Protein AF-M7RXP3-F1 (afdb_monomer)

Organism: NCBI:txid992058

Secondary structure (DSSP, 8-state):
--HHHHHHHHHHHHHHHHHHHHHHHHTT-TT-HHHHHHHHHHHHHHHHHHHHHHHHHHH-TT--GGGGGG--HHHHHHHHHH-S-TTS----GGGSHHHHHHHTTT-TTHHHHHHHHHHHHHHHTHHHH-EE-TTS-EE-S---SGGG-S-HHHHHHHHHHHHHHHHT--THHHHHHHHTT----SHHHHHHHHHHHHTTSS---SSTTPPPHHHHHHHHHHH--S--SS------TTEEEEE--TT-SEEEEETTEEEEE--HHHHHHHHHHHHHT--BTTTEEEEEHHHHHHTTT---GGGTS----------HHHHHHHHHHHHHHHHHHHHHHHHHHHHHHHHHHH----

Sequence (354 aa):
MPNNALLQIKQDTLSLIDDLKVTCTSFGLGNDGNEYKIITQCFLYKFLCDKFEFFFETRFPNKTIRDYKDFNEEEKEDFFLTLSDKKLPKLAYDELLSYLFEKHFNDNDLHLKLDAIFNRISSNNAELFNTKSTDKTTIALFESVSQYINEESKRANFTRALLDKLKNFNFKQAFLNLQNQQGYDFFAPIFEYLLKDYNNAGGGKYAEYYTPLSIASIISKLLVIKPTQSVKIYDPSKEVILIDASKLGEEYTENKNKKTHLRASDMDLILETFQNKAPKSDFCALVSFDEITEKNYSLNPGQYFTIEDTSETISQAEFENLMQQYSSELASLFDESQNLQQEILETLKGVRFE

Nearest PDB structures (foldseek):
  3lkd-assembly2_B  TM=5.187E-01  e=1.719E-03  Streptococcus thermophilus LMG 18311
  3lkd-assembly1_A  TM=4.839E-01  e=3.159E-03  Streptococcus thermophilus LMG 18311

Radius of gyration: 29.01 Å; Cα contacts (8 Å, |Δi|>4): 276; chains: 1; bounding box: 84×51×69 Å

Structure (mmCIF, N/CA/C/O backbone):
data_AF-M7RXP3-F1
#
_entry.id   AF-M7RXP3-F1
#
loop_
_atom_site.group_PDB
_atom_site.id
_atom_site.type_symbol
_atom_site.label_atom_id
_atom_site.label_alt_id
_atom_site.label_comp_id
_atom_site.label_asym_id
_atom_site.label_entity_id
_atom_site.label_seq_id
_atom_site.pdbx_PDB_ins_code
_atom_site.Cartn_x
_atom_site.Cartn_y
_atom_site.Cartn_z
_atom_site.occupancy
_atom_site.B_iso_or_equiv
_atom_site.auth_seq_id
_atom_site.auth_comp_id
_atom_site.auth_asym_id
_atom_site.auth_atom_id
_atom_site.pdbx_PDB_model_num
ATOM 1 N N . MET A 1 1 ? -22.202 17.378 -11.788 1.00 41.50 1 MET A N 1
ATOM 2 C CA . MET A 1 1 ? -21.224 17.774 -10.749 1.00 41.50 1 MET A CA 1
ATOM 3 C C . MET A 1 1 ? -20.597 16.632 -9.903 1.00 41.50 1 MET A C 1
ATOM 5 O O . MET A 1 1 ? -19.966 16.971 -8.914 1.00 41.50 1 MET A O 1
ATOM 9 N N . PRO A 1 2 ? -20.619 15.330 -10.278 1.00 48.62 2 PRO A N 1
ATOM 10 C CA . PRO A 1 2 ? -19.783 14.306 -9.609 1.00 48.62 2 PRO A CA 1
ATOM 11 C C . PRO A 1 2 ? -18.287 14.288 -9.998 1.00 48.62 2 PRO A C 1
ATOM 13 O O . PRO A 1 2 ? -17.449 13.888 -9.199 1.00 48.62 2 PRO A O 1
ATOM 16 N N . ASN A 1 3 ? -17.925 14.756 -11.201 1.00 55.44 3 ASN A N 1
ATOM 17 C CA . ASN A 1 3 ? -16.568 14.583 -11.753 1.00 55.44 3 ASN A CA 1
ATOM 18 C C . ASN A 1 3 ? -15.447 15.365 -11.041 1.00 55.44 3 ASN A C 1
ATOM 20 O O . ASN A 1 3 ? -14.285 15.004 -11.197 1.00 55.44 3 ASN A O 1
ATOM 24 N N . ASN A 1 4 ? -15.753 16.423 -10.280 1.00 68.62 4 ASN A N 1
ATOM 25 C CA . ASN A 1 4 ? -14.708 17.289 -9.716 1.00 68.62 4 ASN A CA 1
ATOM 26 C C . ASN A 1 4 ? -14.059 16.685 -8.459 1.00 68.62 4 ASN A C 1
ATOM 28 O O . ASN A 1 4 ? -12.843 16.701 -8.325 1.00 68.62 4 ASN A O 1
ATOM 32 N N . ALA A 1 5 ? -14.850 16.066 -7.574 1.00 70.06 5 ALA A N 1
ATOM 33 C CA . ALA A 1 5 ? -14.325 15.435 -6.360 1.00 70.06 5 ALA A CA 1
ATOM 34 C C . ALA A 1 5 ? -13.429 14.226 -6.675 1.00 70.06 5 ALA A C 1
ATOM 36 O O . ALA A 1 5 ? -12.412 14.017 -6.021 1.00 70.06 5 ALA A O 1
ATOM 37 N N . LEU A 1 6 ? -13.789 13.455 -7.705 1.00 70.81 6 LEU A N 1
ATOM 38 C CA . LEU A 1 6 ? -13.015 12.308 -8.173 1.00 70.81 6 LEU A CA 1
ATOM 39 C C . LEU A 1 6 ? -11.697 12.723 -8.843 1.00 70.81 6 LEU A C 1
ATOM 41 O O . LEU A 1 6 ? -10.663 12.086 -8.647 1.00 70.81 6 LEU A O 1
ATOM 45 N N . LEU A 1 7 ? -11.731 13.806 -9.623 1.00 75.38 7 LEU A N 1
ATOM 46 C CA . LEU A 1 7 ? -10.529 14.383 -10.210 1.00 75.38 7 LEU A CA 1
ATOM 47 C C . LEU A 1 7 ? -9.602 14.944 -9.125 1.00 75.38 7 LEU A C 1
ATOM 49 O O . LEU A 1 7 ? -8.399 14.708 -9.191 1.00 75.38 7 LEU A O 1
ATOM 53 N N . GLN A 1 8 ? -10.167 15.611 -8.116 1.00 82.94 8 GLN A N 1
ATOM 54 C CA . GLN A 1 8 ? -9.408 16.163 -6.998 1.00 82.94 8 GLN A CA 1
ATOM 55 C C . GLN A 1 8 ? -8.723 15.061 -6.189 1.00 82.94 8 GLN A C 1
ATOM 57 O O . GLN A 1 8 ? -7.508 15.084 -6.064 1.00 82.94 8 GLN A O 1
ATOM 62 N N . ILE A 1 9 ? -9.453 14.032 -5.735 1.00 83.06 9 ILE A N 1
ATOM 63 C CA . ILE A 1 9 ? -8.836 12.944 -4.958 1.00 83.06 9 ILE A CA 1
ATOM 64 C C . ILE A 1 9 ? -7.770 12.199 -5.768 1.00 83.06 9 ILE A C 1
ATOM 66 O O . ILE A 1 9 ? -6.759 11.778 -5.211 1.00 83.06 9 ILE A O 1
ATOM 70 N N . LYS A 1 10 ? -7.947 12.072 -7.091 1.00 81.81 10 LYS A N 1
ATOM 71 C CA . LYS A 1 10 ? -6.900 11.552 -7.977 1.00 81.81 10 LYS A CA 1
ATOM 72 C C . LYS A 1 10 ? -5.660 12.445 -7.929 1.00 81.81 10 LYS A C 1
ATOM 74 O O . LYS A 1 10 ? -4.578 11.928 -7.689 1.00 81.81 10 LYS A O 1
ATOM 79 N N . GLN A 1 11 ? -5.804 13.752 -8.143 1.00 86.19 11 GLN A N 1
ATOM 80 C CA . GLN A 1 11 ? -4.690 14.706 -8.108 1.00 86.19 11 GLN A CA 1
ATOM 81 C C . GLN A 1 11 ? -3.984 14.718 -6.749 1.00 86.19 11 GLN A C 1
ATOM 83 O O . GLN A 1 11 ? -2.762 14.624 -6.709 1.00 86.19 11 GLN A O 1
ATOM 88 N N . ASP A 1 12 ? -4.745 14.738 -5.657 1.00 88.69 12 ASP A N 1
ATOM 89 C CA . ASP A 1 12 ? -4.215 14.687 -4.294 1.00 88.69 12 ASP A CA 1
ATOM 90 C C . ASP A 1 12 ? -3.413 13.399 -4.070 1.00 88.69 12 ASP A C 1
ATOM 92 O O . ASP A 1 12 ? -2.361 13.409 -3.437 1.00 88.69 12 ASP A O 1
ATOM 96 N N . THR A 1 13 ? -3.879 12.283 -4.637 1.00 87.44 13 THR A N 1
ATOM 97 C CA . THR A 1 13 ? -3.182 10.998 -4.538 1.00 87.44 13 THR A CA 1
ATOM 98 C C . THR A 1 13 ? -1.876 10.982 -5.328 1.00 87.44 13 THR A C 1
ATOM 100 O O . THR A 1 13 ? -0.871 10.469 -4.839 1.00 87.44 13 THR A O 1
ATOM 103 N N . LEU A 1 14 ? -1.867 11.553 -6.536 1.00 88.19 14 LEU A N 1
ATOM 104 C CA . LEU A 1 14 ? -0.639 11.697 -7.323 1.00 88.19 14 LEU A CA 1
ATOM 105 C C . LEU A 1 14 ? 0.367 12.600 -6.597 1.00 88.19 14 LEU A C 1
ATOM 107 O O . LEU A 1 14 ? 1.534 12.241 -6.483 1.00 88.19 14 LEU A O 1
ATOM 111 N N . SER A 1 15 ? -0.110 13.706 -6.017 1.00 91.50 15 SER A N 1
ATOM 112 C CA . SER A 1 15 ? 0.713 14.608 -5.208 1.00 91.50 15 SER A CA 1
ATOM 113 C C . SER A 1 15 ? 1.304 13.905 -3.986 1.00 91.50 15 SER A C 1
ATOM 115 O O . SER A 1 15 ? 2.476 14.108 -3.686 1.00 91.50 15 SER A O 1
ATOM 117 N N . LEU A 1 16 ? 0.532 13.050 -3.302 1.00 91.50 16 LEU A N 1
ATOM 118 C CA . LEU A 1 16 ? 1.040 12.247 -2.189 1.00 91.50 16 LEU A CA 1
ATOM 119 C C . LEU A 1 16 ? 2.184 11.329 -2.640 1.00 91.50 16 LEU A C 1
ATOM 121 O O . LEU A 1 16 ? 3.195 11.219 -1.951 1.00 91.50 16 LEU A O 1
ATOM 125 N N . ILE A 1 17 ? 2.033 10.666 -3.788 1.00 88.88 17 ILE A N 1
ATOM 126 C CA . ILE A 1 17 ? 3.072 9.788 -4.336 1.00 88.88 17 ILE A CA 1
ATOM 127 C C . ILE A 1 17 ? 4.339 10.584 -4.652 1.00 88.88 17 ILE A C 1
ATOM 129 O O . ILE A 1 17 ? 5.429 10.152 -4.284 1.00 88.88 17 ILE A O 1
ATOM 133 N N . ASP A 1 18 ? 4.209 11.752 -5.277 1.00 91.06 18 ASP A N 1
ATOM 134 C CA . ASP A 1 18 ? 5.351 12.616 -5.586 1.00 91.06 18 ASP A CA 1
ATOM 135 C C . ASP A 1 18 ? 6.051 13.112 -4.317 1.00 91.06 18 ASP A C 1
ATOM 137 O O . ASP A 1 18 ? 7.277 13.086 -4.229 1.00 91.06 18 ASP A O 1
ATOM 141 N N . ASP A 1 19 ? 5.287 13.484 -3.292 1.00 93.56 19 ASP A N 1
ATOM 142 C CA . ASP A 1 19 ? 5.809 13.856 -1.977 1.00 93.56 19 ASP A CA 1
ATOM 143 C C . ASP A 1 19 ? 6.608 12.716 -1.316 1.00 93.56 19 ASP A C 1
ATOM 145 O O . ASP A 1 19 ? 7.648 12.956 -0.686 1.00 93.56 19 ASP A O 1
ATOM 149 N N . LEU A 1 20 ? 6.150 11.468 -1.462 1.00 92.06 20 LEU A N 1
ATOM 150 C CA . LEU A 1 20 ? 6.869 10.284 -0.985 1.00 92.06 20 LEU A CA 1
ATOM 151 C C . LEU A 1 20 ? 8.148 10.028 -1.802 1.00 92.06 20 LEU A C 1
ATOM 153 O O . LEU A 1 20 ? 9.184 9.739 -1.199 1.00 92.06 20 LEU A O 1
ATOM 157 N N . LYS A 1 21 ? 8.122 10.206 -3.132 1.00 90.00 21 LYS A N 1
ATOM 158 C CA . LYS A 1 21 ? 9.315 10.122 -4.005 1.00 90.00 21 LYS A CA 1
ATOM 159 C C . LYS A 1 21 ? 10.363 11.168 -3.638 1.00 90.00 21 LYS A C 1
ATOM 161 O O . LYS A 1 21 ? 11.539 10.854 -3.457 1.00 90.00 21 LYS A O 1
ATOM 166 N N . VAL A 1 22 ? 9.938 12.419 -3.450 1.00 93.06 22 VAL A N 1
ATOM 167 C CA . VAL A 1 22 ? 10.816 13.515 -3.008 1.00 93.06 22 VAL A CA 1
ATOM 168 C C . VAL A 1 22 ? 11.452 13.176 -1.660 1.00 93.06 22 VAL A C 1
ATOM 170 O O . VAL A 1 22 ? 12.658 13.361 -1.479 1.00 93.06 22 VAL A O 1
ATOM 173 N N . THR A 1 23 ? 10.665 12.622 -0.734 1.00 94.12 23 THR A N 1
ATOM 174 C CA . THR A 1 23 ? 11.170 12.163 0.564 1.00 94.12 23 THR A CA 1
ATOM 175 C C . THR A 1 23 ? 12.226 11.070 0.385 1.00 94.12 23 THR A C 1
ATOM 177 O O . THR A 1 23 ? 13.340 11.228 0.877 1.00 94.12 23 THR A O 1
ATOM 180 N N . CYS A 1 24 ? 11.949 10.010 -0.375 1.00 91.38 24 CYS A N 1
ATOM 181 C CA . CYS A 1 24 ? 12.920 8.944 -0.647 1.00 91.38 24 CYS A CA 1
ATOM 182 C C . CYS A 1 24 ? 14.210 9.475 -1.292 1.00 91.38 24 CYS A C 1
ATOM 184 O O . CYS A 1 24 ? 15.310 9.183 -0.818 1.00 91.38 24 CYS A O 1
ATOM 186 N N . THR A 1 25 ? 14.085 10.342 -2.297 1.00 90.75 25 THR A N 1
ATOM 187 C CA . THR A 1 25 ? 15.221 10.988 -2.968 1.00 90.75 25 THR A CA 1
ATOM 188 C C . THR A 1 25 ? 16.096 11.768 -1.983 1.00 90.75 25 THR A C 1
ATOM 190 O O . THR A 1 25 ? 17.316 11.605 -1.983 1.00 90.75 25 THR A O 1
ATOM 193 N N . SER A 1 26 ? 15.496 12.554 -1.081 1.00 92.81 26 SER A N 1
ATOM 194 C CA . SER A 1 26 ? 16.236 13.327 -0.066 1.00 92.81 26 SER A CA 1
ATOM 195 C C . SER A 1 26 ? 17.016 12.474 0.946 1.00 92.81 26 SER A C 1
ATOM 197 O O . SER A 1 26 ? 17.945 12.973 1.580 1.00 92.81 26 SER A O 1
ATOM 199 N N . PHE A 1 27 ? 16.675 11.189 1.070 1.00 91.25 27 PHE A N 1
ATOM 200 C CA . PHE A 1 27 ? 17.364 10.222 1.926 1.00 91.25 27 PHE A CA 1
ATOM 201 C C . PHE A 1 27 ? 18.242 9.239 1.134 1.00 91.25 27 PHE A C 1
ATOM 203 O O . PHE A 1 27 ? 18.712 8.252 1.693 1.00 91.25 27 PHE A O 1
ATOM 210 N N . GLY A 1 28 ? 18.520 9.536 -0.141 1.00 85.44 28 GLY A N 1
ATOM 211 C CA . GLY A 1 28 ? 19.468 8.784 -0.967 1.00 85.44 28 GLY A CA 1
ATOM 212 C C . GLY A 1 28 ? 18.881 7.566 -1.680 1.00 85.44 28 GLY A C 1
ATOM 213 O O . GLY A 1 28 ? 19.646 6.746 -2.172 1.00 85.44 28 GLY A O 1
ATOM 214 N N . LEU A 1 29 ? 17.552 7.452 -1.752 1.00 82.88 29 LEU A N 1
ATOM 215 C CA . LEU A 1 29 ? 16.847 6.353 -2.423 1.00 82.88 29 LEU A CA 1
ATOM 216 C C . LEU A 1 29 ? 16.264 6.744 -3.790 1.00 82.88 29 LEU A C 1
ATOM 218 O O . LEU A 1 29 ? 15.438 6.020 -4.329 1.00 82.88 29 LEU A O 1
ATOM 222 N N . GLY A 1 30 ? 16.630 7.897 -4.351 1.00 75.94 30 GLY A N 1
ATOM 223 C CA . GLY A 1 30 ? 16.038 8.353 -5.612 1.00 75.94 30 GLY A CA 1
ATOM 224 C C . GLY A 1 30 ? 16.355 7.397 -6.764 1.00 75.94 30 GLY A C 1
ATOM 225 O O . GLY A 1 30 ? 17.530 7.156 -7.041 1.00 75.94 30 GLY A O 1
ATOM 226 N N . ASN A 1 31 ? 15.320 6.898 -7.445 1.00 64.69 31 ASN A N 1
ATOM 227 C CA . ASN A 1 31 ? 15.416 5.914 -8.530 1.00 64.69 31 ASN A CA 1
ATOM 228 C C . ASN A 1 31 ? 15.995 4.544 -8.113 1.00 64.69 31 ASN A C 1
ATOM 230 O O . ASN A 1 31 ? 16.415 3.767 -8.972 1.00 64.69 31 ASN A O 1
ATOM 234 N N . ASP A 1 32 ? 16.021 4.233 -6.815 1.00 71.38 32 ASP A N 1
ATOM 235 C CA . ASP A 1 32 ? 16.424 2.921 -6.305 1.00 71.38 32 ASP A CA 1
ATOM 236 C C . ASP A 1 32 ? 15.238 1.940 -6.318 1.00 71.38 32 ASP A C 1
ATOM 238 O O . ASP A 1 32 ? 14.095 2.316 -6.060 1.00 71.38 32 ASP A O 1
ATOM 242 N N . GLY A 1 33 ? 15.486 0.651 -6.570 1.00 67.81 33 GLY A N 1
ATOM 243 C CA . GLY A 1 33 ? 14.421 -0.362 -6.566 1.00 67.81 33 GLY A CA 1
ATOM 244 C C . GLY A 1 33 ? 13.684 -0.479 -5.222 1.00 67.81 33 GLY A C 1
ATOM 245 O O . GLY A 1 33 ? 12.510 -0.856 -5.185 1.00 67.81 33 GLY A O 1
ATOM 246 N N . ASN A 1 34 ? 14.332 -0.117 -4.111 1.00 80.06 34 ASN A N 1
ATOM 247 C CA . ASN A 1 34 ? 13.709 -0.102 -2.791 1.00 80.06 34 ASN A CA 1
ATOM 248 C C . ASN A 1 34 ? 12.788 1.110 -2.583 1.00 80.06 34 ASN A C 1
A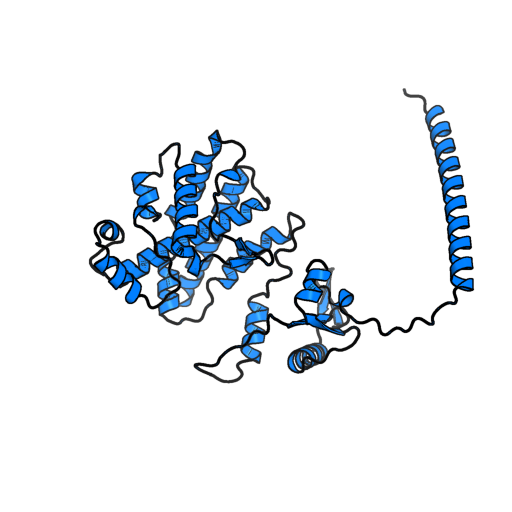TOM 250 O O . ASN A 1 34 ? 11.878 1.030 -1.758 1.00 80.06 34 ASN A O 1
ATOM 254 N N . GLU A 1 35 ? 12.949 2.195 -3.351 1.00 82.69 35 GLU A N 1
ATOM 255 C CA . GLU A 1 35 ? 12.028 3.340 -3.339 1.00 82.69 35 GLU A CA 1
ATOM 256 C C . GLU A 1 35 ? 10.599 2.881 -3.636 1.00 82.69 35 GLU A C 1
ATOM 258 O O . GLU A 1 35 ? 9.676 3.170 -2.874 1.00 82.69 35 GLU A O 1
ATOM 263 N N . TYR A 1 36 ? 10.431 2.082 -4.693 1.00 78.12 36 TYR A N 1
ATOM 264 C CA . TYR A 1 36 ? 9.137 1.518 -5.075 1.00 78.12 36 TYR A CA 1
ATOM 265 C C . TYR A 1 36 ? 8.499 0.728 -3.929 1.00 78.12 36 TYR A C 1
ATOM 267 O O . TYR A 1 36 ? 7.309 0.889 -3.634 1.00 78.12 36 TYR A O 1
ATOM 275 N N . LYS A 1 37 ? 9.296 -0.111 -3.259 1.00 80.69 37 LYS A N 1
ATOM 276 C CA . LYS A 1 37 ? 8.832 -0.934 -2.140 1.00 80.69 37 LYS A CA 1
ATOM 277 C C . LYS A 1 37 ? 8.362 -0.080 -0.971 1.00 80.69 37 LYS A C 1
ATOM 279 O O . LYS A 1 37 ? 7.325 -0.381 -0.387 1.00 80.69 37 LYS A O 1
ATOM 284 N N . ILE A 1 38 ? 9.095 0.981 -0.640 1.00 87.88 38 ILE A N 1
ATOM 285 C CA . ILE A 1 38 ? 8.734 1.895 0.447 1.00 87.88 38 ILE A CA 1
ATOM 286 C C . ILE A 1 38 ? 7.443 2.637 0.113 1.00 87.88 38 ILE A C 1
ATOM 288 O O . ILE A 1 38 ? 6.504 2.623 0.908 1.00 87.88 38 ILE A O 1
ATOM 292 N N . ILE A 1 39 ? 7.370 3.252 -1.069 1.00 86.88 39 ILE A N 1
ATOM 293 C CA . ILE A 1 39 ? 6.217 4.062 -1.474 1.00 86.88 39 ILE A CA 1
ATOM 294 C C . ILE A 1 39 ? 4.954 3.206 -1.527 1.00 86.88 39 ILE A C 1
ATOM 296 O O . ILE A 1 39 ? 3.930 3.598 -0.967 1.00 86.88 39 ILE A O 1
ATOM 300 N N . THR A 1 40 ? 5.033 2.022 -2.137 1.00 83.12 40 THR A N 1
ATOM 301 C CA . THR A 1 40 ? 3.889 1.109 -2.259 1.00 83.12 40 THR A CA 1
ATOM 302 C C . THR A 1 40 ? 3.382 0.666 -0.889 1.00 83.12 40 THR A C 1
ATOM 304 O O . THR A 1 40 ? 2.176 0.701 -0.645 1.00 83.12 40 THR A O 1
ATOM 307 N N . GLN A 1 41 ? 4.279 0.319 0.040 1.00 89.88 41 GLN A N 1
ATOM 308 C CA . GLN A 1 41 ? 3.890 -0.083 1.393 1.00 89.88 41 GLN A CA 1
ATOM 309 C C . GLN A 1 41 ? 3.329 1.087 2.211 1.00 89.88 41 GLN A C 1
ATOM 311 O O . GLN A 1 41 ? 2.286 0.940 2.842 1.00 89.88 41 GLN A O 1
ATOM 316 N N . CYS A 1 42 ? 3.937 2.277 2.170 1.00 91.69 42 CYS A N 1
ATOM 317 C CA . CYS A 1 42 ? 3.405 3.456 2.863 1.00 91.69 42 CYS A CA 1
ATOM 318 C C . CYS A 1 42 ? 2.025 3.868 2.333 1.00 91.69 42 CYS A C 1
ATOM 320 O O . CYS A 1 42 ? 1.116 4.152 3.117 1.00 91.69 42 CYS A O 1
ATOM 322 N N . PHE A 1 43 ? 1.859 3.865 1.010 1.00 88.62 43 PHE A N 1
ATOM 323 C CA . PHE A 1 43 ? 0.584 4.129 0.354 1.00 88.62 43 PHE A CA 1
ATOM 324 C C . PHE A 1 43 ? -0.481 3.118 0.783 1.00 88.62 43 PHE A C 1
ATOM 326 O O . PHE A 1 43 ? -1.580 3.498 1.189 1.00 88.62 43 PHE A O 1
ATOM 333 N N . LEU A 1 44 ? -0.147 1.827 0.729 1.00 86.94 44 LEU A N 1
ATOM 334 C CA . LEU A 1 44 ? -1.071 0.757 1.072 1.00 86.94 44 LEU A CA 1
ATOM 335 C C . LEU A 1 44 ? -1.446 0.785 2.552 1.00 86.94 44 LEU A C 1
ATOM 337 O O . LEU A 1 44 ? -2.618 0.642 2.884 1.00 86.94 44 LEU A O 1
ATOM 341 N N . TYR A 1 45 ? -0.483 1.035 3.436 1.00 93.00 45 TYR A N 1
ATOM 342 C CA . TYR A 1 45 ? -0.742 1.208 4.859 1.00 93.00 45 TYR A CA 1
ATOM 343 C C . TYR A 1 45 ? -1.733 2.350 5.106 1.00 93.00 45 TYR A C 1
ATOM 345 O O . TYR A 1 45 ? -2.750 2.149 5.771 1.00 93.00 45 TYR A O 1
ATOM 353 N N . LYS A 1 46 ? -1.514 3.516 4.478 1.00 93.44 46 LYS A N 1
ATOM 354 C CA . LYS A 1 46 ? -2.449 4.647 4.549 1.00 93.44 46 LYS A CA 1
ATOM 355 C C . LYS A 1 46 ? -3.842 4.273 4.070 1.00 93.44 46 LYS A C 1
ATOM 357 O O . LYS A 1 46 ? -4.833 4.565 4.736 1.00 93.44 46 LYS A O 1
ATOM 362 N N . PHE A 1 47 ? -3.902 3.624 2.916 1.00 89.25 47 PHE A N 1
ATOM 363 C CA . PHE A 1 47 ? -5.141 3.198 2.297 1.00 89.25 47 PHE A CA 1
ATOM 364 C C . PHE A 1 47 ? -5.939 2.246 3.191 1.00 89.25 47 PHE A C 1
ATOM 366 O O . PHE A 1 47 ? -7.138 2.444 3.388 1.00 89.25 47 PHE A O 1
ATOM 373 N N . LEU A 1 48 ? -5.279 1.233 3.755 1.00 90.00 48 LEU A N 1
ATOM 374 C CA . LEU A 1 48 ? -5.911 0.235 4.612 1.00 90.00 48 LEU A CA 1
ATOM 375 C C . LEU A 1 48 ? -6.383 0.841 5.935 1.00 90.00 48 LEU A C 1
ATOM 377 O O . LEU A 1 48 ? -7.515 0.567 6.333 1.00 90.00 48 LEU A O 1
ATOM 381 N N . CYS A 1 49 ? -5.579 1.701 6.571 1.00 94.81 49 CYS A N 1
ATOM 382 C CA . CYS A 1 49 ? -5.998 2.424 7.773 1.00 94.81 49 CYS A CA 1
ATOM 383 C C . CYS A 1 49 ? -7.223 3.301 7.499 1.00 94.81 49 CYS A C 1
ATOM 385 O O . CYS A 1 49 ? -8.221 3.171 8.199 1.00 94.81 49 CYS A O 1
ATOM 387 N N . ASP A 1 50 ? -7.205 4.128 6.450 1.00 93.50 50 ASP A N 1
ATOM 388 C CA . ASP A 1 50 ? -8.341 5.004 6.134 1.00 93.50 50 ASP A CA 1
ATOM 389 C C . ASP A 1 50 ? -9.605 4.215 5.808 1.00 93.50 50 ASP A C 1
ATOM 391 O O . ASP A 1 50 ? -10.711 4.621 6.162 1.00 93.50 50 ASP A O 1
ATOM 395 N N . LYS A 1 51 ? -9.454 3.088 5.105 1.00 89.75 51 LYS A N 1
ATOM 396 C CA . LYS A 1 51 ? -10.573 2.217 4.751 1.00 89.75 51 LYS A CA 1
ATOM 397 C C . LYS A 1 51 ? -11.172 1.579 5.999 1.00 89.75 51 LYS A C 1
ATOM 399 O O . LYS A 1 51 ? -12.393 1.539 6.134 1.00 89.75 51 LYS A O 1
ATOM 404 N N . PHE A 1 52 ? -10.319 1.112 6.908 1.00 93.38 52 PHE A N 1
ATOM 405 C CA . PHE A 1 52 ? -10.734 0.571 8.196 1.00 93.38 52 PHE A CA 1
ATOM 406 C C . PHE A 1 52 ? -11.485 1.621 9.020 1.00 93.38 52 PHE A C 1
ATOM 408 O O . PHE A 1 52 ? -12.609 1.368 9.451 1.00 93.38 52 PHE A O 1
ATOM 415 N N . GLU A 1 53 ? -10.911 2.819 9.155 1.00 93.94 53 GLU A N 1
ATOM 416 C CA . GLU A 1 53 ? -11.526 3.965 9.831 1.00 93.94 53 GLU A CA 1
ATOM 417 C C . GLU A 1 53 ? -12.887 4.316 9.226 1.00 93.94 53 GLU A C 1
ATOM 419 O O . GLU A 1 53 ? -13.881 4.439 9.941 1.00 93.94 53 GLU A O 1
ATOM 424 N N . PHE A 1 54 ? -12.961 4.391 7.898 1.00 92.19 54 PHE A N 1
ATOM 425 C CA . PHE A 1 54 ? -14.192 4.688 7.179 1.00 92.19 54 PHE A CA 1
ATOM 426 C C . PHE A 1 54 ? -15.300 3.667 7.459 1.00 92.19 54 PHE A C 1
ATOM 428 O O . PHE A 1 54 ? -16.434 4.056 7.753 1.00 92.19 54 PHE A O 1
ATOM 435 N N . PHE A 1 55 ? -14.999 2.367 7.387 1.00 91.06 55 PHE A N 1
ATOM 436 C CA . PHE A 1 55 ? -15.992 1.328 7.666 1.00 91.06 55 PHE A CA 1
ATOM 437 C C . PHE A 1 55 ? -16.413 1.307 9.132 1.00 91.06 55 PHE A C 1
ATOM 439 O O . PHE A 1 55 ? -17.603 1.151 9.411 1.00 91.06 55 PHE A O 1
ATOM 446 N N . PHE A 1 56 ? -15.472 1.512 10.055 1.00 93.25 56 PHE A N 1
ATOM 447 C CA . PHE A 1 56 ? -15.768 1.593 11.480 1.00 93.25 56 PHE A CA 1
ATOM 448 C C . PHE A 1 56 ? -16.735 2.745 11.783 1.00 93.25 56 PHE A C 1
ATOM 450 O O . PHE A 1 56 ? -17.799 2.523 12.360 1.00 93.25 56 PHE A O 1
ATOM 457 N N . GLU A 1 57 ? -16.430 3.960 11.321 1.00 93.12 57 GLU A N 1
ATOM 458 C CA . GLU A 1 57 ? -17.284 5.140 11.528 1.00 93.12 57 GLU A CA 1
ATOM 459 C C . GLU A 1 57 ? -18.636 5.020 10.811 1.00 93.12 57 GLU A C 1
ATOM 461 O O . GLU A 1 57 ? -19.650 5.518 11.295 1.00 93.12 57 GLU A O 1
ATOM 466 N N . THR A 1 58 ? -18.685 4.318 9.675 1.00 90.31 58 THR A N 1
ATOM 467 C CA . THR A 1 58 ? -19.949 4.039 8.978 1.00 90.31 58 THR A CA 1
ATOM 468 C C . THR A 1 58 ? -20.831 3.080 9.782 1.00 90.31 58 THR A C 1
ATOM 470 O O . THR A 1 58 ? -22.045 3.270 9.861 1.00 90.31 58 THR A O 1
ATOM 473 N N . ARG A 1 59 ? -20.236 2.051 10.397 1.00 90.00 59 ARG A N 1
ATOM 474 C CA . ARG A 1 59 ? -20.951 1.059 11.216 1.00 90.00 59 ARG A CA 1
ATOM 475 C C . ARG A 1 59 ? -21.376 1.618 12.574 1.00 90.00 59 ARG A C 1
ATOM 477 O O . ARG A 1 59 ? -22.423 1.214 13.093 1.00 90.00 59 ARG A O 1
ATOM 484 N N . PHE A 1 60 ? -20.584 2.531 13.132 1.00 92.94 60 PHE A N 1
ATOM 485 C CA . PHE A 1 60 ? -20.812 3.159 14.430 1.00 92.94 60 PHE A CA 1
ATOM 486 C C . PHE A 1 60 ? -20.825 4.697 14.313 1.00 92.94 60 PHE A C 1
ATOM 488 O O . PHE A 1 60 ? -19.881 5.345 14.756 1.00 92.94 60 PHE A O 1
ATOM 495 N N . PRO A 1 61 ? -21.911 5.316 13.802 1.00 91.94 61 PRO A N 1
ATOM 496 C CA . PRO A 1 61 ? -21.948 6.754 13.485 1.00 91.94 61 PRO A CA 1
ATOM 497 C C . PRO A 1 61 ? -21.707 7.717 14.659 1.00 91.94 61 PRO A C 1
ATOM 499 O O . PRO A 1 61 ? -21.396 8.884 14.445 1.00 91.94 61 PRO A O 1
ATOM 502 N N . ASN A 1 62 ? -21.873 7.241 15.897 1.00 94.75 62 ASN A N 1
ATOM 503 C CA . ASN A 1 62 ? -21.648 8.018 17.122 1.00 94.75 62 ASN A CA 1
ATOM 504 C C . ASN A 1 62 ? -20.275 7.748 17.761 1.00 94.75 62 ASN A C 1
ATOM 506 O O . ASN A 1 62 ? -20.034 8.177 18.888 1.00 94.75 62 ASN A O 1
ATOM 510 N N . LYS A 1 63 ? -19.411 6.988 17.085 1.00 95.19 63 LYS A N 1
ATOM 511 C CA . LYS A 1 63 ? -18.059 6.654 17.525 1.00 95.19 63 LYS A CA 1
ATOM 512 C C . LYS A 1 63 ? -17.053 7.125 16.483 1.00 95.19 63 LYS A C 1
ATOM 514 O O . LYS A 1 63 ? -17.351 7.229 15.298 1.00 95.19 63 LYS A O 1
ATOM 519 N N . THR A 1 64 ? -15.848 7.389 16.947 1.00 94.56 64 THR A N 1
ATOM 520 C CA . THR A 1 64 ? -14.666 7.636 16.125 1.00 94.56 64 THR A CA 1
ATOM 521 C C . THR A 1 64 ? -13.753 6.426 16.202 1.00 94.56 64 THR A C 1
ATOM 523 O O . THR A 1 64 ? -13.864 5.623 17.128 1.00 94.56 64 THR A O 1
ATOM 526 N N . ILE A 1 65 ? -12.778 6.322 15.301 1.00 94.00 65 ILE A N 1
ATOM 527 C CA . ILE A 1 65 ? -11.790 5.239 15.385 1.00 94.00 65 ILE A CA 1
ATOM 528 C C . ILE A 1 65 ? -11.092 5.141 16.755 1.00 94.00 65 ILE A C 1
ATOM 530 O O . ILE A 1 65 ? -10.700 4.059 17.176 1.00 94.00 65 ILE A O 1
ATOM 534 N N . ARG A 1 66 ? -10.984 6.242 17.511 1.00 93.75 66 ARG A N 1
ATOM 535 C CA . ARG A 1 66 ? -10.383 6.234 18.856 1.00 93.75 66 ARG A CA 1
ATOM 536 C C . ARG A 1 66 ? -11.140 5.367 19.856 1.00 93.75 66 ARG A C 1
ATOM 538 O O . ARG A 1 66 ? -10.532 4.886 20.806 1.00 93.75 66 ARG A O 1
ATOM 545 N N . ASP A 1 67 ? -12.437 5.173 19.640 1.00 95.56 67 ASP A N 1
ATOM 546 C CA . ASP A 1 67 ? -13.288 4.337 20.486 1.00 95.56 67 ASP A CA 1
ATOM 547 C C . ASP A 1 67 ? -13.072 2.839 20.213 1.00 95.56 67 ASP A C 1
ATOM 549 O O . ASP A 1 67 ? -13.456 2.007 21.030 1.00 95.56 67 ASP A O 1
ATOM 553 N N . TYR A 1 68 ? -12.428 2.476 19.095 1.00 95.38 68 TYR A N 1
ATOM 554 C CA . TYR A 1 68 ? -12.123 1.083 18.751 1.00 95.38 68 TYR A CA 1
ATOM 555 C C . TYR A 1 68 ? -11.199 0.408 19.773 1.00 95.38 68 TYR A C 1
ATOM 557 O O . TYR A 1 68 ? -11.277 -0.800 19.982 1.00 95.38 68 TYR A O 1
ATOM 565 N N . LYS A 1 69 ? -10.350 1.182 20.460 1.00 94.31 69 LYS A N 1
ATOM 566 C CA . LYS A 1 69 ? -9.461 0.671 21.516 1.00 94.31 69 LYS A CA 1
ATOM 567 C C . LYS A 1 69 ? -10.219 0.035 22.689 1.00 94.31 69 LYS A C 1
ATOM 569 O O . LYS A 1 69 ? -9.658 -0.811 23.377 1.00 94.31 69 LYS A O 1
ATOM 574 N N . ASP A 1 70 ? -11.457 0.475 22.915 1.00 95.31 70 ASP A N 1
ATOM 575 C CA . ASP A 1 70 ? -12.288 0.075 24.051 1.00 95.31 70 ASP A CA 1
ATOM 576 C C . ASP A 1 70 ? -13.247 -1.072 23.679 1.00 95.31 70 ASP A C 1
ATOM 578 O O . ASP A 1 70 ? -14.003 -1.534 24.531 1.00 95.31 70 ASP A O 1
ATOM 582 N N . PHE A 1 71 ? -13.222 -1.540 22.423 1.00 94.88 71 PHE A N 1
ATOM 583 C CA . PHE A 1 71 ? -14.046 -2.661 21.974 1.00 94.88 71 PHE A CA 1
ATOM 584 C C . PHE A 1 71 ? -13.510 -3.979 22.527 1.00 94.88 71 PHE A C 1
ATOM 586 O O . PHE A 1 71 ? -12.314 -4.277 22.432 1.00 94.88 71 PHE A O 1
ATOM 593 N N . ASN A 1 72 ? -14.415 -4.801 23.048 1.00 94.56 72 ASN A N 1
ATOM 594 C CA . ASN A 1 72 ? -14.111 -6.179 23.411 1.00 94.56 72 ASN A CA 1
ATOM 595 C C . ASN A 1 72 ? -14.089 -7.097 22.169 1.00 94.56 72 ASN A C 1
ATOM 597 O O . ASN A 1 72 ? -14.417 -6.679 21.059 1.00 94.56 72 ASN A O 1
ATOM 601 N N . GLU A 1 73 ? -13.681 -8.355 22.342 1.00 90.88 73 GLU A N 1
ATOM 602 C CA . GLU A 1 73 ? -13.537 -9.294 21.218 1.00 90.88 73 GLU A CA 1
ATOM 603 C C . GLU A 1 73 ? -14.863 -9.604 20.507 1.00 90.88 73 GLU A C 1
ATOM 605 O O . GLU A 1 73 ? -14.879 -9.696 19.284 1.00 90.88 73 GLU A O 1
ATOM 610 N N . GLU A 1 74 ? -15.984 -9.672 21.229 1.00 92.94 74 GLU A N 1
ATOM 611 C CA . GLU A 1 74 ? -17.308 -9.905 20.636 1.00 92.94 74 GLU A CA 1
ATOM 612 C C . GLU A 1 74 ? -17.748 -8.712 19.770 1.00 92.94 74 GLU A C 1
ATOM 614 O O . GLU A 1 74 ? -18.220 -8.887 18.648 1.00 92.94 74 GLU A O 1
ATOM 619 N N . GLU A 1 75 ? -17.519 -7.482 20.241 1.00 93.50 75 GLU A N 1
ATOM 620 C CA . GLU A 1 75 ? -17.806 -6.263 19.474 1.00 93.50 75 GLU A CA 1
ATOM 621 C C . GLU A 1 75 ? -16.936 -6.157 18.212 1.00 93.50 75 GLU A C 1
ATOM 623 O O . GLU A 1 75 ? -17.406 -5.713 17.160 1.00 93.50 75 GLU A O 1
ATOM 628 N N . LYS A 1 76 ? -15.666 -6.576 18.296 1.00 91.44 76 LYS A N 1
ATOM 629 C CA . LYS A 1 76 ? -14.768 -6.646 17.134 1.00 91.44 76 LYS A CA 1
ATOM 630 C C . LYS A 1 76 ? -15.240 -7.699 16.139 1.00 91.44 76 LYS A C 1
ATOM 632 O O . LYS A 1 76 ? -15.279 -7.422 14.941 1.00 91.44 76 LYS A O 1
ATOM 637 N N . GLU A 1 77 ? -15.602 -8.890 16.605 1.00 88.81 77 GLU A N 1
ATOM 638 C CA . GLU A 1 77 ? -16.120 -9.954 15.745 1.00 88.81 77 GLU A CA 1
ATOM 639 C C . GLU A 1 77 ? -17.407 -9.531 15.030 1.00 88.81 77 GLU A C 1
ATOM 641 O O . GLU A 1 77 ? -17.488 -9.698 13.812 1.00 88.81 77 GLU A O 1
ATOM 646 N N . ASP A 1 78 ? -18.361 -8.904 15.729 1.00 89.12 78 ASP A N 1
ATOM 647 C CA . ASP A 1 78 ? -19.572 -8.350 15.104 1.00 89.12 78 ASP A CA 1
ATOM 648 C C . ASP A 1 78 ? -19.222 -7.320 14.025 1.00 89.12 78 ASP A C 1
ATOM 650 O O . ASP A 1 78 ? -19.728 -7.382 12.898 1.00 89.12 78 ASP A O 1
ATOM 654 N N . PHE A 1 79 ? -18.290 -6.407 14.322 1.00 90.50 79 PHE A N 1
ATOM 655 C CA . PHE A 1 79 ? -17.814 -5.452 13.329 1.00 90.50 79 PHE A CA 1
ATOM 656 C C . PHE A 1 79 ? -17.299 -6.168 12.073 1.00 90.50 79 PHE A C 1
ATOM 658 O O . PHE A 1 79 ? -17.783 -5.881 10.979 1.00 90.50 79 PHE A O 1
ATOM 665 N N . PHE A 1 80 ? -16.406 -7.152 12.212 1.00 86.69 80 PHE A N 1
ATOM 666 C CA . PHE A 1 80 ? -15.840 -7.871 11.066 1.00 86.69 80 PHE A CA 1
ATOM 667 C C . PHE A 1 80 ? -16.857 -8.732 10.305 1.00 86.69 80 PHE A C 1
ATOM 669 O O . PHE A 1 80 ? -16.764 -8.836 9.082 1.00 86.69 80 PHE A O 1
ATOM 676 N N . LEU A 1 81 ? -17.839 -9.329 10.986 1.00 85.31 81 LEU A N 1
ATOM 677 C CA . LEU A 1 81 ? -18.896 -10.124 10.349 1.00 85.31 81 LEU A CA 1
ATOM 678 C C . LEU A 1 81 ? -19.838 -9.269 9.494 1.00 85.31 81 LEU A C 1
ATOM 680 O O . LEU A 1 81 ? -20.375 -9.754 8.497 1.00 85.31 81 LEU A O 1
ATOM 684 N N . THR A 1 82 ? -20.024 -8.002 9.866 1.00 81.62 82 THR A N 1
ATOM 685 C CA . THR A 1 82 ? -20.900 -7.065 9.146 1.00 81.62 82 THR A CA 1
ATOM 686 C C . THR A 1 82 ? -20.230 -6.380 7.954 1.00 81.62 82 THR A C 1
ATOM 688 O O . THR A 1 82 ? -20.912 -5.711 7.174 1.00 81.62 82 THR A O 1
ATOM 691 N N . LEU A 1 83 ? -18.918 -6.555 7.763 1.00 77.94 83 LEU A N 1
ATOM 692 C CA . LEU A 1 83 ? -18.203 -5.961 6.637 1.00 77.94 83 LEU A CA 1
ATOM 693 C C . LEU A 1 83 ? -18.627 -6.588 5.307 1.00 77.94 83 LEU A C 1
ATOM 695 O O . LEU A 1 83 ? -18.470 -7.786 5.064 1.00 77.94 83 LEU A O 1
ATOM 699 N N . SER A 1 84 ? -19.075 -5.735 4.388 1.00 68.00 84 SER A N 1
ATOM 700 C CA . SER A 1 84 ? -19.346 -6.117 2.999 1.00 68.00 84 SER A CA 1
ATOM 701 C C . SER A 1 84 ? -18.073 -6.568 2.274 1.00 68.00 84 SER A C 1
ATOM 703 O O . SER A 1 84 ? -18.127 -7.409 1.377 1.00 68.00 84 SER A O 1
ATOM 705 N N . ASP A 1 85 ? -16.926 -6.003 2.659 1.00 70.81 85 ASP A N 1
ATOM 706 C CA . ASP A 1 85 ? -15.620 -6.319 2.095 1.00 70.81 85 ASP A CA 1
ATOM 707 C C . ASP A 1 85 ? -14.838 -7.266 3.012 1.00 70.81 85 ASP A C 1
ATOM 709 O O . ASP A 1 85 ? -14.135 -6.845 3.930 1.00 70.81 85 ASP A O 1
ATOM 713 N N . LYS A 1 86 ? -14.926 -8.566 2.714 1.00 71.44 86 LYS A N 1
ATOM 714 C CA . LYS A 1 86 ? -14.190 -9.620 3.431 1.00 71.44 86 LYS A CA 1
ATOM 715 C C . LYS A 1 86 ? -12.668 -9.552 3.244 1.00 71.44 86 LYS A C 1
ATOM 717 O O . LYS A 1 86 ? -11.963 -10.343 3.861 1.00 71.44 86 LYS A O 1
ATOM 722 N N . LYS A 1 87 ? -12.161 -8.660 2.381 1.00 73.12 87 LYS A N 1
ATOM 723 C CA . LYS A 1 87 ? -10.725 -8.448 2.154 1.00 73.12 87 LYS A CA 1
ATOM 724 C C . LYS A 1 87 ? -10.148 -7.294 2.979 1.00 73.12 87 LYS A C 1
ATOM 726 O O . LYS A 1 87 ? -8.967 -6.988 2.828 1.00 73.12 87 LYS A O 1
ATOM 731 N N . LEU A 1 88 ? -10.946 -6.631 3.820 1.00 82.62 88 LEU A N 1
ATOM 732 C CA . LEU A 1 88 ? -10.412 -5.655 4.767 1.00 82.62 88 LEU A CA 1
ATOM 733 C C . LEU A 1 88 ? -9.551 -6.384 5.820 1.00 82.62 88 LEU A C 1
ATOM 735 O O . LEU A 1 88 ? -10.028 -7.359 6.403 1.00 82.62 88 LEU A O 1
ATOM 739 N N . PRO A 1 89 ? -8.314 -5.933 6.089 1.00 85.06 89 PRO A N 1
ATOM 740 C CA . PRO A 1 89 ? -7.502 -6.530 7.136 1.00 85.06 89 PRO A CA 1
ATOM 741 C C . PRO A 1 89 ? -8.101 -6.303 8.520 1.00 85.06 89 PRO A C 1
ATOM 743 O O . PRO A 1 89 ? -8.678 -5.253 8.815 1.00 85.06 89 PRO A O 1
ATOM 746 N N . LYS A 1 90 ? -7.882 -7.280 9.393 1.00 89.56 90 LYS A N 1
ATOM 747 C CA . LYS A 1 90 ? -8.114 -7.165 10.827 1.00 89.56 90 LYS A CA 1
ATOM 748 C C . LYS A 1 90 ? -6.941 -6.403 11.435 1.00 89.56 90 LYS A C 1
ATOM 750 O O . LYS A 1 90 ? -5.872 -6.975 11.638 1.00 89.56 90 LYS A O 1
ATOM 755 N N . LEU A 1 91 ? -7.141 -5.107 11.659 1.00 92.69 91 LEU A N 1
ATOM 756 C CA . LEU A 1 91 ? -6.162 -4.228 12.296 1.00 92.69 91 LEU A CA 1
ATOM 757 C C . LEU A 1 91 ? -6.468 -4.095 13.790 1.00 92.69 91 LEU A C 1
ATOM 759 O O . LEU A 1 91 ? -7.626 -3.917 14.186 1.00 92.69 91 LEU A O 1
ATOM 763 N N . ALA A 1 92 ? -5.432 -4.161 14.621 1.00 93.62 92 ALA A N 1
ATOM 764 C CA . ALA A 1 92 ? -5.503 -3.747 16.017 1.00 93.62 92 ALA A CA 1
ATOM 765 C C . ALA A 1 92 ? -5.435 -2.215 16.130 1.00 93.62 92 ALA A C 1
ATOM 767 O O . ALA A 1 92 ? -4.936 -1.533 15.236 1.00 93.62 92 ALA A O 1
ATOM 768 N N . TYR A 1 93 ? -5.931 -1.646 17.235 1.00 94.94 93 TYR A N 1
ATOM 769 C CA . TYR A 1 93 ? -5.932 -0.188 17.415 1.00 94.94 93 TYR A CA 1
ATOM 770 C C . TYR A 1 93 ? -4.516 0.411 17.388 1.00 94.94 93 TYR A C 1
ATOM 772 O O . TYR A 1 93 ? -4.311 1.485 16.827 1.00 94.94 93 TYR A O 1
ATOM 780 N N . ASP A 1 94 ? -3.530 -0.295 17.944 1.00 95.88 94 ASP A N 1
ATOM 781 C CA . ASP A 1 94 ? -2.130 0.135 17.979 1.00 95.88 94 ASP A CA 1
ATOM 782 C C . ASP A 1 94 ? -1.388 -0.043 16.640 1.00 95.88 94 ASP A C 1
ATOM 784 O O . ASP A 1 94 ? -0.238 0.372 16.507 1.00 95.88 94 ASP A O 1
ATOM 788 N N . GLU A 1 95 ? -2.046 -0.634 15.642 1.00 96.44 95 GLU A N 1
ATOM 789 C CA . GLU A 1 95 ? -1.564 -0.769 14.262 1.00 96.44 95 GLU A CA 1
ATOM 790 C C . GLU A 1 95 ? -2.120 0.322 13.343 1.00 96.44 95 GLU A C 1
ATOM 792 O O . GLU A 1 95 ? -1.818 0.333 12.154 1.00 96.44 95 GLU A O 1
ATOM 797 N N . LEU A 1 96 ? -2.950 1.233 13.859 1.00 96.69 96 LEU A N 1
ATOM 798 C CA . LEU A 1 96 ? -3.531 2.313 13.071 1.00 96.69 96 LEU A CA 1
ATOM 799 C C . LEU A 1 96 ? -2.611 3.533 13.030 1.00 96.69 96 LEU A C 1
ATOM 801 O O . LEU A 1 96 ? -1.952 3.893 14.011 1.00 96.69 96 LEU A O 1
ATOM 805 N N . LEU A 1 97 ? -2.646 4.251 11.905 1.00 96.44 97 LEU A N 1
ATOM 806 C CA . LEU A 1 97 ? -1.938 5.523 11.755 1.00 96.44 97 LEU A CA 1
ATOM 807 C C . LEU A 1 97 ? -2.336 6.547 12.819 1.00 96.44 97 LEU A C 1
ATOM 809 O O . LEU A 1 97 ? -1.471 7.249 13.335 1.00 96.44 97 LEU A O 1
ATOM 813 N N . SER A 1 98 ? -3.619 6.615 13.181 1.00 93.75 98 SER A N 1
ATOM 814 C CA . SER A 1 98 ? -4.115 7.511 14.230 1.00 93.75 98 SER A CA 1
ATOM 815 C C . SER A 1 98 ? -3.424 7.265 15.577 1.00 93.75 98 SER A C 1
ATOM 817 O O . SER A 1 98 ? -3.009 8.226 16.230 1.00 93.75 98 SER A O 1
ATOM 819 N N . TYR A 1 99 ? -3.204 6.001 15.953 1.00 95.50 99 TYR A N 1
ATOM 820 C CA . TYR A 1 99 ? -2.444 5.640 17.151 1.00 95.50 99 TYR A CA 1
ATOM 821 C C . TYR A 1 99 ? -0.958 5.991 17.020 1.00 95.50 99 TYR A C 1
ATOM 823 O O . TYR A 1 99 ? -0.389 6.624 17.913 1.00 95.50 99 TYR A O 1
ATOM 831 N N . LEU A 1 100 ? -0.337 5.635 15.892 1.00 95.94 100 LEU A N 1
ATOM 832 C CA . LEU A 1 100 ? 1.076 5.913 15.632 1.00 95.94 100 LEU A CA 1
ATOM 833 C C . LEU A 1 100 ? 1.375 7.421 15.691 1.00 95.94 100 LEU A C 1
ATOM 835 O O . LEU A 1 100 ? 2.349 7.839 16.322 1.00 95.94 100 LEU A O 1
ATOM 839 N N . PHE A 1 101 ? 0.508 8.245 15.096 1.00 95.31 101 PHE A N 1
ATOM 840 C CA . PHE A 1 101 ? 0.620 9.701 15.124 1.00 95.31 101 PHE A CA 1
ATOM 841 C C . PHE A 1 101 ? 0.464 10.286 16.530 1.00 95.31 101 PHE A C 1
ATOM 843 O O . PHE A 1 101 ? 1.173 11.230 16.874 1.00 95.31 101 PHE A O 1
ATOM 850 N N . GLU A 1 102 ? -0.454 9.749 17.335 1.00 93.88 102 GLU A N 1
ATOM 851 C CA . GLU A 1 102 ? -0.722 10.254 18.683 1.00 93.88 102 GLU A CA 1
ATOM 852 C C . GLU A 1 102 ? 0.369 9.856 19.684 1.00 93.88 102 GLU A C 1
ATOM 854 O O . GLU A 1 102 ? 0.757 10.668 20.524 1.00 93.88 102 GLU A O 1
ATOM 859 N N . LYS A 1 103 ? 0.844 8.607 19.627 1.00 96.00 103 LYS A N 1
ATOM 860 C CA . LYS A 1 103 ? 1.703 8.033 20.673 1.00 96.00 103 LYS A CA 1
ATOM 861 C C . LYS A 1 103 ? 3.183 8.024 20.345 1.00 96.00 103 LYS A C 1
ATOM 863 O O . LYS A 1 103 ? 3.978 8.098 21.273 1.00 96.00 103 LYS A O 1
ATOM 868 N N . HIS A 1 104 ? 3.541 7.920 19.068 1.00 96.69 104 HIS A N 1
ATOM 869 C CA . HIS A 1 104 ? 4.883 7.481 18.686 1.00 96.69 104 HIS A CA 1
ATOM 870 C C . HIS A 1 104 ? 5.589 8.375 17.669 1.00 96.69 104 HIS A C 1
ATOM 872 O O . HIS A 1 104 ? 6.784 8.214 17.443 1.00 96.69 104 HIS A O 1
ATOM 878 N N . PHE A 1 105 ? 4.900 9.345 17.062 1.00 96.69 105 PHE A N 1
ATOM 879 C CA . PHE A 1 105 ? 5.448 10.166 15.973 1.00 96.69 105 PHE A CA 1
ATOM 880 C C . PHE A 1 105 ? 6.766 10.888 16.313 1.00 96.69 105 PHE A C 1
ATOM 882 O O . PHE A 1 105 ? 7.599 11.130 15.437 1.00 96.69 105 PHE A O 1
ATOM 889 N N . ASN A 1 106 ? 6.978 11.223 17.585 1.00 96.38 106 ASN A N 1
ATOM 890 C CA . ASN A 1 106 ? 8.181 11.916 18.048 1.00 96.38 106 ASN A CA 1
ATOM 891 C C . ASN A 1 106 ? 9.233 10.977 18.654 1.00 96.38 106 ASN A C 1
ATOM 893 O O . ASN A 1 106 ? 10.284 11.450 19.079 1.00 96.38 106 ASN A O 1
ATOM 897 N N . ASP A 1 107 ? 8.987 9.668 18.666 1.00 97.88 107 ASP A N 1
ATOM 898 C CA . ASP A 1 107 ? 9.899 8.708 19.275 1.00 97.88 107 ASP A CA 1
ATOM 899 C C . ASP A 1 107 ? 11.167 8.535 18.423 1.00 97.88 107 ASP A C 1
ATOM 901 O O . ASP A 1 107 ? 11.140 8.578 17.186 1.00 97.88 107 ASP A O 1
ATOM 905 N N . ASN A 1 108 ? 12.302 8.316 19.090 1.00 96.88 108 ASN A N 1
ATOM 906 C CA . ASN A 1 108 ? 13.591 8.090 18.426 1.00 96.88 108 ASN A CA 1
ATOM 907 C C . ASN A 1 108 ? 13.662 6.713 17.745 1.00 96.88 108 ASN A C 1
ATOM 909 O O . ASN A 1 108 ? 14.422 6.526 16.799 1.00 96.88 108 ASN A O 1
ATOM 913 N N . ASP A 1 109 ? 12.845 5.759 18.187 1.00 97.38 109 ASP A N 1
ATOM 914 C CA . ASP A 1 109 ? 12.721 4.411 17.633 1.00 97.38 109 ASP A CA 1
ATOM 915 C C . ASP A 1 109 ? 11.481 4.251 16.733 1.00 97.38 109 ASP A C 1
ATOM 917 O O . ASP A 1 109 ? 11.087 3.128 16.427 1.00 97.38 109 ASP A O 1
ATOM 921 N N . LEU A 1 110 ? 10.876 5.353 16.261 1.00 98.19 110 LEU A N 1
ATOM 922 C CA . LEU A 1 110 ? 9.676 5.349 15.405 1.00 98.19 110 LEU A CA 1
ATOM 923 C C . LEU A 1 110 ? 9.768 4.365 14.223 1.00 98.19 110 LEU A C 1
ATOM 925 O O . LEU A 1 110 ? 8.791 3.700 13.889 1.00 98.19 110 LEU A O 1
ATOM 929 N N . HIS A 1 111 ? 10.947 4.253 13.615 1.00 97.94 111 HIS A N 1
ATOM 930 C CA . HIS A 1 111 ? 11.216 3.336 12.508 1.00 97.94 111 HIS A CA 1
ATOM 931 C C . HIS A 1 111 ? 11.053 1.857 12.899 1.00 97.94 111 HIS A C 1
ATOM 933 O O . HIS A 1 111 ? 10.439 1.099 12.155 1.00 97.94 111 HIS A O 1
ATOM 939 N N . LEU A 1 112 ? 11.504 1.464 14.096 1.00 98.12 112 LEU A N 1
ATOM 940 C CA . LEU A 1 112 ? 11.312 0.109 14.624 1.00 98.12 112 LEU A CA 1
ATOM 941 C C . LEU A 1 112 ? 9.839 -0.167 14.925 1.00 98.12 112 LEU A C 1
ATOM 943 O O . LEU A 1 112 ? 9.364 -1.283 14.730 1.00 98.12 112 LEU A O 1
ATOM 947 N N . LYS A 1 113 ? 9.099 0.849 15.383 1.00 98.12 113 LYS A N 1
ATOM 948 C CA . LYS A 1 113 ? 7.661 0.720 15.646 1.00 98.12 113 LYS A CA 1
ATOM 949 C C . LYS A 1 113 ? 6.868 0.532 14.357 1.00 98.12 113 LYS A C 1
ATOM 951 O O . LYS A 1 113 ? 5.997 -0.332 14.318 1.00 98.12 113 LYS A O 1
ATOM 956 N N . LEU A 1 114 ? 7.187 1.293 13.307 1.00 97.75 114 LEU A N 1
ATOM 957 C CA . LEU A 1 114 ? 6.562 1.116 11.995 1.00 97.75 114 LEU A CA 1
ATOM 958 C C . LEU A 1 114 ? 6.869 -0.273 11.423 1.00 97.75 114 LEU A C 1
ATOM 960 O O . LEU A 1 114 ? 5.944 -0.974 11.021 1.00 97.75 114 LEU A O 1
ATOM 964 N N . ASP A 1 115 ? 8.133 -0.699 11.458 1.00 97.38 115 ASP A N 1
ATOM 965 C CA . ASP A 1 115 ? 8.530 -2.033 10.998 1.00 97.38 115 ASP A CA 1
ATOM 966 C C . ASP A 1 115 ? 7.806 -3.139 11.784 1.00 97.38 115 ASP A C 1
ATOM 968 O O . ASP A 1 115 ? 7.328 -4.114 11.205 1.00 97.38 115 ASP A O 1
ATOM 972 N N . ALA A 1 116 ? 7.665 -2.991 13.105 1.00 97.25 116 ALA A N 1
ATOM 973 C CA . ALA A 1 116 ? 6.912 -3.938 13.923 1.00 97.25 116 ALA A CA 1
ATOM 974 C C . ALA A 1 116 ? 5.429 -3.993 13.521 1.00 97.25 116 ALA A C 1
ATOM 976 O O . ALA A 1 116 ? 4.884 -5.087 13.387 1.00 97.25 116 ALA A O 1
ATOM 977 N N . ILE A 1 117 ? 4.788 -2.843 13.283 1.00 96.88 117 ILE A N 1
ATOM 978 C CA . ILE A 1 117 ? 3.400 -2.779 12.798 1.00 96.88 117 ILE A CA 1
ATOM 979 C C . ILE A 1 117 ? 3.271 -3.498 11.452 1.00 96.88 117 ILE A C 1
ATOM 981 O O . ILE A 1 117 ? 2.389 -4.337 11.296 1.00 96.88 117 ILE A O 1
ATOM 985 N N . PHE A 1 118 ? 4.169 -3.231 10.505 1.00 95.00 118 PHE A N 1
ATOM 986 C CA . PHE A 1 118 ? 4.152 -3.844 9.174 1.00 95.00 118 PHE A CA 1
ATOM 987 C C . PHE A 1 118 ? 4.243 -5.370 9.254 1.00 95.00 118 PHE A C 1
ATOM 989 O O . PHE A 1 118 ? 3.409 -6.078 8.683 1.00 95.00 118 PHE A O 1
ATOM 996 N N . ASN A 1 119 ? 5.182 -5.879 10.051 1.00 92.88 119 ASN A N 1
ATOM 997 C CA . ASN A 1 119 ? 5.335 -7.314 10.258 1.00 92.88 119 ASN A CA 1
ATOM 998 C C . ASN A 1 119 ? 4.093 -7.946 10.914 1.00 92.88 119 ASN A C 1
ATOM 1000 O O . ASN A 1 119 ? 3.657 -9.013 10.477 1.00 92.88 119 ASN A O 1
ATOM 1004 N N . ARG A 1 120 ? 3.478 -7.288 11.911 1.00 93.81 120 ARG A N 1
ATOM 1005 C CA . ARG A 1 120 ? 2.249 -7.789 12.555 1.00 93.81 120 ARG A CA 1
ATOM 1006 C C . ARG A 1 120 ? 1.047 -7.783 11.619 1.00 93.81 120 ARG A C 1
ATOM 1008 O O . ARG A 1 120 ? 0.316 -8.770 11.572 1.00 93.81 120 ARG A O 1
ATOM 1015 N N . ILE A 1 121 ? 0.862 -6.724 10.828 1.00 92.00 121 ILE A N 1
ATOM 1016 C CA . ILE A 1 121 ? -0.211 -6.673 9.827 1.00 92.00 121 ILE A CA 1
ATOM 1017 C C . ILE A 1 121 ? -0.050 -7.841 8.852 1.00 92.00 121 ILE A C 1
ATOM 1019 O O . ILE A 1 121 ? -1.029 -8.543 8.590 1.00 92.00 121 ILE A O 1
ATOM 1023 N N . SER A 1 122 ? 1.171 -8.096 8.364 1.00 88.12 122 SER A N 1
ATOM 1024 C CA . SER A 1 122 ? 1.420 -9.204 7.439 1.00 88.12 122 SER A CA 1
ATOM 1025 C C . SER A 1 122 ? 1.205 -10.579 8.075 1.00 88.12 122 SER A C 1
ATOM 1027 O O . SER A 1 122 ? 0.690 -11.475 7.407 1.00 88.12 122 SER A O 1
ATOM 1029 N N . SER A 1 123 ? 1.574 -10.774 9.346 1.00 88.12 123 SER A N 1
ATOM 1030 C CA . SER A 1 123 ? 1.374 -12.056 10.033 1.00 88.12 123 SER A CA 1
ATOM 1031 C C . SER A 1 123 ? -0.095 -12.312 10.363 1.00 88.12 123 SER A C 1
ATOM 1033 O O . SER A 1 123 ? -0.606 -13.400 10.105 1.00 88.12 123 SER A O 1
ATOM 1035 N N . ASN A 1 124 ? -0.790 -11.304 10.891 1.00 89.00 124 ASN A N 1
ATOM 1036 C CA . ASN A 1 124 ? -2.172 -11.422 11.364 1.00 89.00 124 ASN A CA 1
ATOM 1037 C C . ASN A 1 124 ? -3.173 -11.538 10.209 1.00 89.00 124 ASN A C 1
ATOM 1039 O O . ASN A 1 124 ? -4.277 -12.045 10.389 1.00 89.00 124 ASN A O 1
ATOM 1043 N N . ASN A 1 125 ? -2.777 -11.093 9.015 1.00 85.56 125 ASN A N 1
ATOM 1044 C CA . ASN A 1 125 ? -3.603 -11.102 7.812 1.00 85.56 125 ASN A CA 1
A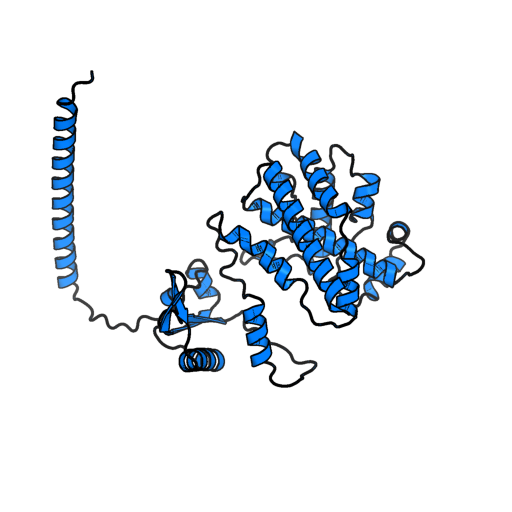TOM 1045 C C . ASN A 1 125 ? -2.993 -11.976 6.706 1.00 85.56 125 ASN A C 1
ATOM 1047 O O . ASN A 1 125 ? -3.232 -11.739 5.522 1.00 85.56 125 ASN A O 1
ATOM 1051 N N . ALA A 1 126 ? -2.223 -13.002 7.082 1.00 80.50 126 ALA A N 1
ATOM 1052 C CA . ALA A 1 126 ? -1.534 -13.883 6.144 1.00 80.50 126 ALA A CA 1
ATOM 1053 C C . ALA A 1 126 ? -2.480 -14.503 5.101 1.00 80.50 126 ALA A C 1
ATOM 1055 O O . ALA A 1 126 ? -2.142 -14.559 3.926 1.00 80.50 126 ALA A O 1
ATOM 1056 N N . GLU A 1 127 ? -3.691 -14.910 5.485 1.00 78.31 127 GLU A N 1
ATOM 1057 C CA . GLU A 1 127 ? -4.664 -15.474 4.534 1.00 78.31 127 GLU A CA 1
ATOM 1058 C C . GLU A 1 127 ? -5.125 -14.476 3.460 1.00 78.31 127 GLU A C 1
ATOM 1060 O O . GLU A 1 127 ? -5.508 -14.885 2.365 1.00 78.31 127 GLU A O 1
ATOM 1065 N N . LEU A 1 128 ? -5.091 -13.173 3.760 1.00 75.94 128 LEU A N 1
ATOM 1066 C CA . LEU A 1 128 ? -5.483 -12.112 2.832 1.00 75.94 128 LEU A CA 1
ATOM 1067 C C . LEU A 1 128 ? -4.318 -11.640 1.962 1.00 75.94 128 LEU A C 1
ATOM 1069 O O . LEU A 1 128 ? -4.528 -11.254 0.813 1.00 75.94 128 LEU A O 1
ATOM 1073 N N . PHE A 1 129 ? -3.113 -11.621 2.527 1.00 69.44 129 PHE A N 1
ATOM 1074 C CA . PHE A 1 129 ? -1.990 -10.857 1.986 1.00 69.44 129 PHE A CA 1
ATOM 1075 C C . PHE A 1 129 ? -0.792 -11.696 1.570 1.00 69.44 129 PHE A C 1
ATOM 1077 O O . PHE A 1 129 ? 0.027 -11.222 0.786 1.00 69.44 129 PHE A O 1
ATOM 1084 N N . ASN A 1 130 ? -0.692 -12.933 2.049 1.00 67.88 130 ASN A N 1
ATOM 1085 C CA . ASN A 1 130 ? 0.443 -13.773 1.733 1.00 67.88 130 ASN A CA 1
ATOM 1086 C C . ASN A 1 130 ? 0.137 -14.637 0.517 1.00 67.88 130 ASN A C 1
ATOM 1088 O O . ASN A 1 130 ? -0.822 -15.410 0.484 1.00 67.88 130 ASN A O 1
ATOM 1092 N N . THR A 1 131 ? 1.017 -14.547 -0.471 1.00 58.56 131 THR A N 1
ATOM 1093 C CA . THR A 1 131 ? 1.036 -15.465 -1.609 1.00 58.56 131 THR A CA 1
ATOM 1094 C C . THR A 1 131 ? 2.238 -16.391 -1.481 1.00 58.56 131 THR A C 1
ATOM 1096 O O . THR A 1 131 ? 3.221 -16.072 -0.809 1.00 58.56 131 THR A O 1
ATOM 1099 N N . LYS A 1 132 ? 2.150 -17.585 -2.067 1.00 59.47 132 LYS A N 1
ATOM 1100 C CA . LYS A 1 132 ? 3.283 -18.511 -2.126 1.00 59.47 132 LYS A CA 1
ATOM 1101 C C . LYS A 1 132 ? 3.971 -18.336 -3.470 1.00 59.47 132 LYS A C 1
ATOM 1103 O O . LYS A 1 132 ? 3.311 -18.443 -4.499 1.00 59.47 132 LYS A O 1
ATOM 1108 N N . SER A 1 133 ? 5.277 -18.100 -3.442 1.00 56.53 133 SER A N 1
ATOM 1109 C CA . SER A 1 133 ? 6.133 -18.228 -4.618 1.00 56.53 133 SER A CA 1
ATOM 1110 C C . SER A 1 133 ? 6.156 -19.681 -5.112 1.00 56.53 133 SER A C 1
ATOM 1112 O O . SER A 1 133 ? 5.780 -20.605 -4.379 1.00 56.53 133 SER A O 1
ATOM 1114 N N . THR A 1 134 ? 6.662 -19.893 -6.326 1.00 47.53 134 THR A N 1
ATOM 1115 C CA . THR A 1 134 ? 6.924 -21.208 -6.932 1.00 47.53 134 THR A CA 1
ATOM 1116 C C . THR A 1 134 ? 7.748 -22.107 -6.003 1.00 47.53 134 THR A C 1
ATOM 1118 O O . THR A 1 134 ? 7.434 -23.285 -5.831 1.00 47.53 134 THR A O 1
ATOM 1121 N N . ASP A 1 135 ? 8.702 -21.519 -5.275 1.00 57.91 135 ASP A N 1
ATOM 1122 C CA . ASP A 1 135 ? 9.558 -22.217 -4.304 1.00 57.91 135 ASP A CA 1
ATOM 1123 C C . ASP A 1 135 ? 8.906 -22.408 -2.924 1.00 57.91 135 ASP A C 1
ATOM 1125 O O . ASP A 1 135 ? 9.567 -22.744 -1.942 1.00 57.91 135 ASP A O 1
ATOM 1129 N N . LYS A 1 136 ? 7.590 -22.178 -2.815 1.00 57.88 136 LYS A N 1
ATOM 1130 C CA . LYS A 1 136 ? 6.801 -22.223 -1.569 1.00 57.88 136 LYS A CA 1
ATOM 1131 C C . LYS A 1 136 ? 7.251 -21.222 -0.500 1.00 57.88 136 LYS A C 1
ATOM 1133 O O . LYS A 1 136 ? 6.825 -21.339 0.651 1.00 57.88 136 LYS A O 1
ATOM 1138 N N . THR A 1 137 ? 8.057 -20.227 -0.863 1.00 56.00 137 THR A N 1
ATOM 1139 C CA . THR A 1 137 ? 8.370 -19.098 0.014 1.00 56.00 137 THR A CA 1
ATOM 1140 C C . THR A 1 137 ? 7.165 -18.170 0.106 1.00 56.00 137 THR A C 1
ATOM 1142 O O . THR A 1 137 ? 6.469 -17.916 -0.879 1.00 56.00 137 THR A O 1
ATOM 1145 N N . THR A 1 138 ? 6.878 -17.699 1.314 1.00 61.09 138 THR A N 1
ATOM 1146 C CA . THR A 1 138 ? 5.794 -16.748 1.543 1.00 61.09 138 THR A CA 1
ATOM 1147 C C . THR A 1 138 ? 6.249 -15.355 1.133 1.00 61.09 138 THR A C 1
ATOM 1149 O O . THR A 1 138 ? 7.218 -14.844 1.690 1.00 61.09 138 THR A O 1
ATOM 1152 N N . ILE A 1 139 ? 5.538 -14.735 0.195 1.00 65.94 139 ILE A N 1
ATOM 1153 C CA . ILE A 1 139 ? 5.723 -13.330 -0.161 1.00 65.94 139 ILE A CA 1
ATOM 1154 C C . ILE A 1 139 ? 4.759 -12.519 0.703 1.00 65.94 139 ILE A C 1
ATOM 1156 O O . ILE A 1 139 ? 3.540 -12.619 0.544 1.00 65.94 139 ILE A O 1
ATOM 1160 N N . ALA A 1 140 ? 5.328 -11.777 1.650 1.00 69.69 140 ALA A N 1
ATOM 1161 C CA . ALA A 1 140 ? 4.610 -10.877 2.540 1.00 69.69 140 ALA A CA 1
ATOM 1162 C C . ALA A 1 140 ? 4.273 -9.563 1.822 1.00 69.69 140 ALA A C 1
ATOM 1164 O O . ALA A 1 140 ? 5.066 -9.056 1.030 1.00 69.69 140 ALA A O 1
ATOM 1165 N N . LEU A 1 141 ? 3.099 -9.005 2.115 1.00 74.62 141 LEU A N 1
ATOM 1166 C CA . LEU A 1 141 ? 2.668 -7.717 1.564 1.00 74.62 141 LEU A CA 1
ATOM 1167 C C . LEU A 1 141 ? 3.366 -6.529 2.236 1.00 74.62 141 LEU A C 1
ATOM 1169 O O . LEU A 1 141 ? 3.597 -5.505 1.597 1.00 74.62 141 LEU A O 1
ATOM 1173 N N . PHE A 1 142 ? 3.674 -6.682 3.523 1.00 86.25 142 PHE A N 1
ATOM 1174 C CA . PHE A 1 142 ? 4.421 -5.718 4.314 1.00 86.25 142 PHE A CA 1
ATOM 1175 C C . PHE A 1 142 ? 5.714 -6.362 4.817 1.00 86.25 142 PHE A C 1
ATOM 1177 O O . PHE A 1 142 ? 5.704 -7.477 5.333 1.00 86.25 142 PHE A O 1
ATOM 1184 N N . GLU A 1 143 ? 6.813 -5.635 4.691 1.00 88.69 143 GLU A N 1
ATOM 1185 C CA . GLU A 1 143 ? 8.138 -5.962 5.202 1.00 88.69 143 GLU A CA 1
ATOM 1186 C C . GLU A 1 143 ? 8.727 -4.740 5.913 1.00 88.69 143 GLU A C 1
ATOM 1188 O O . GLU A 1 143 ? 8.261 -3.615 5.741 1.00 88.69 143 GLU A O 1
ATOM 1193 N N . SER A 1 144 ? 9.765 -4.934 6.723 1.00 94.00 144 SER A N 1
ATOM 1194 C CA . SER A 1 144 ? 10.470 -3.808 7.338 1.00 94.00 144 SER A CA 1
ATOM 1195 C C . SER A 1 144 ? 10.992 -2.851 6.259 1.00 94.00 144 SER A C 1
ATOM 1197 O O . SER A 1 144 ? 11.688 -3.269 5.333 1.00 94.00 144 SER A O 1
ATOM 1199 N N . VAL A 1 145 ? 10.689 -1.560 6.385 1.00 92.81 145 VAL A N 1
ATOM 1200 C CA . VAL A 1 145 ? 11.089 -0.528 5.414 1.00 92.81 145 VAL A CA 1
ATOM 1201 C C . VAL A 1 145 ? 12.304 0.261 5.881 1.00 92.81 145 VAL A C 1
ATOM 1203 O O . VAL A 1 145 ? 13.039 0.809 5.060 1.00 92.81 145 VAL A O 1
ATOM 1206 N N . SER A 1 146 ? 12.570 0.299 7.192 1.00 93.12 146 SER A N 1
ATOM 1207 C CA . SER A 1 146 ? 13.708 1.057 7.721 1.00 93.12 146 SER A CA 1
ATOM 1208 C C . SER A 1 146 ? 15.066 0.485 7.297 1.00 93.12 146 SER A C 1
ATOM 1210 O O . SER A 1 146 ? 16.047 1.227 7.215 1.00 93.12 146 SER A O 1
ATOM 1212 N N . GLN A 1 147 ? 15.115 -0.812 6.966 1.00 91.88 147 GLN A N 1
ATOM 1213 C CA . GLN A 1 147 ? 16.323 -1.514 6.519 1.00 91.88 147 GLN A CA 1
ATOM 1214 C C . GLN A 1 147 ? 16.916 -0.949 5.222 1.00 91.88 147 GLN A C 1
ATOM 1216 O O . GLN A 1 147 ? 18.119 -1.070 5.011 1.00 91.88 147 GLN A O 1
ATOM 1221 N N . TYR A 1 148 ? 16.103 -0.295 4.386 1.00 90.25 148 TYR A N 1
ATOM 1222 C CA . TYR A 1 148 ? 16.565 0.322 3.140 1.00 90.25 148 TYR A CA 1
ATOM 1223 C C . TYR A 1 148 ? 17.346 1.619 3.365 1.00 90.25 148 TYR A C 1
ATOM 1225 O O . TYR A 1 148 ? 18.029 2.097 2.466 1.00 90.25 148 TYR A O 1
ATOM 1233 N N . ILE A 1 149 ? 17.289 2.184 4.572 1.00 92.19 149 ILE A N 1
ATOM 1234 C CA . ILE A 1 149 ? 18.146 3.297 4.966 1.00 92.19 149 ILE A CA 1
ATOM 1235 C C . ILE A 1 149 ? 19.398 2.729 5.635 1.00 92.19 149 ILE A C 1
ATOM 1237 O O . ILE A 1 149 ? 19.353 2.212 6.758 1.00 92.19 149 ILE A O 1
ATOM 1241 N N . ASN A 1 150 ? 20.527 2.861 4.936 1.00 87.81 150 ASN A N 1
ATOM 1242 C CA . ASN A 1 150 ? 21.831 2.363 5.382 1.00 87.81 150 ASN A CA 1
ATOM 1243 C C . ASN A 1 150 ? 22.285 3.012 6.699 1.00 87.81 150 ASN A C 1
ATOM 1245 O O . ASN A 1 150 ? 22.800 2.340 7.588 1.00 87.81 150 ASN A O 1
ATOM 1249 N N . GLU A 1 151 ? 22.080 4.321 6.840 1.00 91.75 151 GLU A N 1
ATOM 1250 C CA . GLU A 1 151 ? 22.471 5.068 8.036 1.00 91.75 151 GLU A CA 1
ATOM 1251 C C . GLU A 1 151 ? 21.399 4.948 9.124 1.00 91.75 151 GLU A C 1
ATOM 1253 O O . GLU A 1 151 ? 20.362 5.612 9.072 1.00 91.75 151 GLU A O 1
ATOM 1258 N N . GLU A 1 152 ? 21.660 4.132 10.147 1.00 92.31 152 GLU A N 1
ATOM 1259 C CA . GLU A 1 152 ? 20.716 3.879 11.245 1.00 92.31 152 GLU A CA 1
ATOM 1260 C C . GLU A 1 152 ? 20.237 5.171 11.931 1.00 92.31 152 GLU A C 1
ATOM 1262 O O . GLU A 1 152 ? 19.047 5.339 12.199 1.00 92.31 152 GLU A O 1
ATOM 1267 N N . SER A 1 153 ? 21.136 6.147 12.097 1.00 94.25 153 SER A N 1
ATOM 1268 C CA . SER A 1 153 ? 20.829 7.467 12.664 1.00 94.25 153 SER A CA 1
ATOM 1269 C C . SER A 1 153 ? 19.807 8.274 11.851 1.00 94.25 153 SER A C 1
ATOM 1271 O O . SER A 1 153 ? 19.144 9.157 12.400 1.00 94.25 153 SER A O 1
ATOM 1273 N N . LYS A 1 154 ? 19.637 7.978 10.555 1.00 95.75 154 LYS A N 1
ATOM 1274 C CA . LYS A 1 154 ? 18.671 8.648 9.674 1.00 95.75 154 LYS A CA 1
ATOM 1275 C C . LYS A 1 154 ? 17.305 7.962 9.648 1.00 95.75 154 LYS A C 1
ATOM 1277 O O . LYS A 1 154 ? 16.331 8.614 9.275 1.00 95.75 154 LYS A O 1
ATOM 1282 N N . ARG A 1 155 ? 17.190 6.699 10.078 1.00 96.94 155 ARG A N 1
ATOM 1283 C CA . ARG A 1 155 ? 15.963 5.882 9.950 1.00 96.94 155 ARG A CA 1
ATOM 1284 C C . ARG A 1 155 ? 14.739 6.505 10.609 1.00 96.94 155 ARG A C 1
ATOM 1286 O O . ARG A 1 155 ? 13.666 6.548 10.008 1.00 96.94 155 ARG A O 1
ATOM 1293 N N . ALA A 1 156 ? 14.893 7.021 11.827 1.00 97.38 156 ALA A N 1
ATOM 1294 C CA . ALA A 1 156 ? 13.796 7.658 12.551 1.00 97.38 156 ALA A CA 1
ATOM 1295 C C . ALA A 1 156 ? 13.306 8.932 11.846 1.00 97.38 156 ALA A C 1
ATOM 1297 O O . ALA A 1 156 ? 12.103 9.135 11.692 1.00 97.38 156 ALA A O 1
ATOM 1298 N N . ASN A 1 157 ? 14.237 9.766 11.373 1.00 97.50 157 ASN A N 1
ATOM 1299 C CA . ASN A 1 157 ? 13.916 11.004 10.663 1.00 97.50 157 ASN A CA 1
ATOM 1300 C C . ASN A 1 157 ? 13.291 10.731 9.294 1.00 97.50 157 ASN A C 1
ATOM 1302 O O . ASN A 1 157 ? 12.323 11.396 8.936 1.00 97.50 157 ASN A O 1
ATOM 1306 N N . PHE A 1 158 ? 13.786 9.721 8.579 1.00 97.19 158 PHE A N 1
ATOM 1307 C CA . PHE A 1 158 ? 13.195 9.243 7.334 1.00 97.19 158 PHE A CA 1
ATOM 1308 C C . PHE A 1 158 ? 11.752 8.779 7.536 1.00 97.19 158 PHE A C 1
ATOM 1310 O O . PHE A 1 158 ? 10.839 9.259 6.869 1.00 97.19 158 PHE A O 1
ATOM 1317 N N . THR A 1 159 ? 11.535 7.902 8.519 1.00 97.50 159 THR A N 1
ATOM 1318 C CA . THR A 1 159 ? 10.202 7.375 8.836 1.00 97.50 159 THR A CA 1
ATOM 1319 C C . THR A 1 159 ? 9.240 8.501 9.192 1.00 97.50 159 THR A C 1
ATOM 1321 O O . THR A 1 159 ? 8.107 8.528 8.719 1.00 97.50 159 THR A O 1
ATOM 1324 N N . ARG A 1 160 ? 9.696 9.479 9.981 1.00 97.38 160 ARG A N 1
ATOM 1325 C CA . ARG A 1 160 ? 8.890 10.651 10.324 1.00 97.38 160 ARG A CA 1
ATOM 1326 C C . ARG A 1 160 ? 8.531 11.482 9.098 1.00 97.38 160 ARG A C 1
ATOM 1328 O O . ARG A 1 160 ? 7.381 11.880 8.980 1.00 97.38 160 ARG A O 1
ATOM 1335 N N . ALA A 1 161 ? 9.482 11.708 8.192 1.00 96.81 161 ALA A N 1
ATOM 1336 C CA . ALA A 1 161 ? 9.237 12.445 6.957 1.00 96.81 161 ALA A CA 1
ATOM 1337 C C . ALA A 1 161 ? 8.189 11.745 6.075 1.00 96.81 161 ALA A C 1
ATOM 1339 O O . ALA A 1 161 ? 7.271 12.407 5.601 1.00 96.81 161 ALA A O 1
ATOM 1340 N N . LEU A 1 162 ? 8.258 10.414 5.928 1.00 95.50 162 LEU A N 1
ATOM 1341 C CA . LEU A 1 162 ? 7.240 9.634 5.210 1.00 95.50 162 LEU A CA 1
ATOM 1342 C C . LEU A 1 162 ? 5.858 9.769 5.859 1.00 95.50 162 LEU A C 1
ATOM 1344 O O . LEU A 1 162 ? 4.875 10.089 5.193 1.00 95.50 162 LEU A O 1
ATOM 1348 N N . LEU A 1 163 ? 5.781 9.542 7.172 1.00 96.19 163 LEU A N 1
ATOM 1349 C CA . LEU A 1 163 ? 4.529 9.587 7.923 1.00 96.19 163 LEU A CA 1
ATOM 1350 C C . LEU A 1 163 ? 3.904 10.992 7.934 1.00 96.19 163 LEU A C 1
ATOM 1352 O O . LEU A 1 163 ? 2.680 11.112 7.915 1.00 96.19 163 LEU A O 1
ATOM 1356 N N . ASP A 1 164 ? 4.715 12.051 7.911 1.00 95.94 164 ASP A N 1
ATOM 1357 C CA . ASP A 1 164 ? 4.230 13.430 7.809 1.00 95.94 164 ASP A CA 1
ATOM 1358 C C . ASP A 1 164 ? 3.476 13.678 6.492 1.00 95.94 164 ASP A C 1
ATOM 1360 O O . ASP A 1 164 ? 2.410 14.297 6.500 1.00 95.94 164 ASP A O 1
ATOM 1364 N N . LYS A 1 165 ? 3.943 13.096 5.374 1.00 95.12 165 LYS A N 1
ATOM 1365 C CA . LYS A 1 165 ? 3.220 13.143 4.087 1.00 95.12 165 LYS A CA 1
ATOM 1366 C C . LYS A 1 165 ? 1.864 12.450 4.165 1.00 95.12 165 LYS A C 1
ATOM 1368 O O . LYS A 1 165 ? 0.879 12.952 3.630 1.00 95.12 165 LYS A O 1
ATOM 1373 N N . LEU A 1 166 ? 1.787 11.335 4.891 1.00 94.94 166 LEU A N 1
ATOM 1374 C CA . LEU A 1 166 ? 0.534 10.602 5.078 1.00 94.94 166 LEU A CA 1
ATOM 1375 C C . LEU A 1 166 ? -0.481 11.375 5.938 1.00 94.94 166 LEU A C 1
ATOM 1377 O O . LEU A 1 166 ? -1.685 11.211 5.754 1.00 94.94 166 LEU A O 1
ATOM 1381 N N . LYS A 1 167 ? -0.025 12.212 6.876 1.00 91.06 167 LYS A N 1
ATOM 1382 C CA . LYS A 1 167 ? -0.874 12.873 7.882 1.00 91.06 167 LYS A CA 1
ATOM 1383 C C . LYS A 1 167 ? -1.937 13.804 7.290 1.00 91.06 167 LYS A C 1
ATOM 1385 O O . LYS A 1 167 ? -3.035 13.894 7.833 1.00 91.06 167 LYS A O 1
ATOM 1390 N N . ASN A 1 168 ? -1.620 14.483 6.189 1.00 83.31 168 ASN A N 1
ATOM 1391 C CA . ASN A 1 168 ? -2.472 15.522 5.596 1.00 83.31 168 ASN A CA 1
ATOM 1392 C C . ASN A 1 168 ? -3.351 15.019 4.441 1.00 83.31 168 ASN A C 1
ATOM 1394 O O . ASN A 1 168 ? -3.989 15.814 3.755 1.00 83.31 168 ASN A O 1
ATOM 1398 N N . PHE A 1 169 ? -3.397 13.707 4.225 1.00 89.94 169 PHE A N 1
ATOM 1399 C CA . PHE A 1 169 ? -4.140 13.077 3.140 1.00 89.94 169 PHE A CA 1
ATOM 1400 C C . PHE A 1 169 ? -5.182 12.097 3.705 1.00 89.94 169 PHE A C 1
ATOM 1402 O O . PHE A 1 169 ? -4.961 11.531 4.772 1.00 89.94 169 PHE A O 1
ATOM 1409 N N . ASN A 1 170 ? -6.318 11.865 3.032 1.00 89.25 170 ASN A N 1
ATOM 1410 C CA . ASN A 1 170 ? -7.284 10.821 3.418 1.00 89.25 170 ASN A CA 1
ATOM 1411 C C . ASN A 1 170 ? -8.110 10.306 2.218 1.00 89.25 170 ASN A C 1
ATOM 1413 O O . ASN A 1 170 ? -8.647 11.096 1.442 1.00 89.25 170 ASN A O 1
ATOM 1417 N N . PHE A 1 171 ? -8.283 8.985 2.109 1.00 88.69 171 PHE A N 1
ATOM 1418 C CA . PHE A 1 171 ? -9.061 8.316 1.054 1.00 88.69 171 PHE A CA 1
ATOM 1419 C C . PHE A 1 171 ? -10.595 8.324 1.232 1.00 88.69 171 PHE A C 1
ATOM 1421 O O . PHE A 1 171 ? -11.308 7.796 0.379 1.00 88.69 171 PHE A O 1
ATOM 1428 N N . LYS A 1 172 ? -11.151 8.937 2.282 1.00 87.56 172 LYS A N 1
ATOM 1429 C CA . LYS A 1 172 ? -12.595 8.945 2.602 1.00 87.56 172 LYS A CA 1
ATOM 1430 C C . LYS A 1 172 ? -13.477 9.330 1.415 1.00 87.56 172 LYS A C 1
ATOM 1432 O O . LYS A 1 172 ? -14.489 8.681 1.165 1.00 87.56 172 LYS A O 1
ATOM 1437 N N . GLN A 1 173 ? -13.076 10.344 0.646 1.00 82.12 173 GLN A N 1
ATOM 1438 C CA . GLN A 1 173 ? -13.807 10.751 -0.560 1.00 82.12 173 GLN A CA 1
ATOM 1439 C C . GLN A 1 173 ? -13.764 9.682 -1.662 1.00 82.12 173 GLN A C 1
ATOM 1441 O O . GLN A 1 173 ? -14.771 9.458 -2.331 1.00 82.12 173 GLN A O 1
ATOM 1446 N N . ALA A 1 174 ? -12.642 8.972 -1.826 1.00 80.38 174 ALA A N 1
ATOM 1447 C CA . ALA A 1 174 ? -12.558 7.845 -2.755 1.00 80.38 174 ALA A CA 1
ATOM 1448 C C . ALA A 1 174 ? -13.521 6.715 -2.350 1.00 80.38 174 ALA A C 1
ATOM 1450 O O . ALA A 1 174 ? -14.226 6.182 -3.205 1.00 80.38 174 ALA A O 1
ATOM 1451 N N . PHE A 1 175 ? -13.625 6.392 -1.055 1.00 83.19 175 PHE A N 1
ATOM 1452 C CA . PHE A 1 175 ? -14.534 5.343 -0.571 1.00 83.19 175 PHE A CA 1
ATOM 1453 C C . PHE A 1 175 ? -16.011 5.683 -0.758 1.00 83.19 175 PHE A C 1
ATOM 1455 O O . PHE A 1 175 ? -16.776 4.837 -1.224 1.00 83.19 175 PHE A O 1
ATOM 1462 N N . LEU A 1 176 ? -16.403 6.927 -0.470 1.00 80.75 176 LEU A N 1
ATOM 1463 C CA . LEU A 1 176 ? -17.763 7.409 -0.726 1.00 80.75 176 LEU A CA 1
ATOM 1464 C C . LEU A 1 176 ? -18.129 7.291 -2.214 1.00 80.75 176 LEU A C 1
ATOM 1466 O O . LEU A 1 176 ? -19.236 6.879 -2.556 1.00 80.75 176 LEU A O 1
ATOM 1470 N N . ASN A 1 177 ? -17.191 7.595 -3.113 1.00 69.69 177 ASN A N 1
ATOM 1471 C CA . ASN A 1 177 ? -17.415 7.477 -4.555 1.00 69.69 177 ASN A CA 1
ATOM 1472 C C . ASN A 1 177 ? -17.567 6.017 -5.013 1.00 69.69 177 ASN A C 1
ATOM 1474 O O . ASN A 1 177 ? -18.444 5.731 -5.830 1.00 69.69 177 ASN A O 1
ATOM 1478 N N . LEU A 1 178 ? -16.772 5.095 -4.456 1.00 66.31 178 LEU A N 1
ATOM 1479 C CA . LEU A 1 178 ? -16.880 3.658 -4.735 1.00 66.31 178 LEU A CA 1
ATOM 1480 C C . LEU A 1 178 ? -18.232 3.083 -4.283 1.00 66.31 178 LEU A C 1
ATOM 1482 O O . LEU A 1 178 ? -18.839 2.304 -5.017 1.00 66.31 178 LEU A O 1
ATOM 1486 N N . GLN A 1 179 ? -18.740 3.496 -3.115 1.00 67.06 179 GLN A N 1
ATOM 1487 C CA . GLN A 1 179 ? -20.069 3.086 -2.639 1.00 67.06 179 GLN A CA 1
ATOM 1488 C C . GLN A 1 179 ? -21.201 3.586 -3.547 1.00 67.06 179 GLN A C 1
ATOM 1490 O O . GLN A 1 179 ? -22.187 2.881 -3.748 1.00 67.06 179 GLN A O 1
ATOM 1495 N N . ASN A 1 180 ? -21.040 4.765 -4.151 1.00 62.12 180 ASN A N 1
ATOM 1496 C CA . ASN A 1 180 ? -22.039 5.373 -5.030 1.00 62.12 180 ASN A CA 1
ATOM 1497 C C . ASN A 1 180 ? -22.036 4.817 -6.471 1.00 62.12 180 ASN A C 1
ATOM 1499 O O . ASN A 1 180 ? -22.668 5.411 -7.345 1.00 62.12 180 ASN A O 1
ATOM 1503 N N . GLN A 1 181 ? -21.334 3.703 -6.733 1.00 53.59 181 GLN A N 1
ATOM 1504 C CA . GLN A 1 181 ? -21.287 3.006 -8.031 1.00 53.59 181 GLN A CA 1
ATOM 1505 C C . GLN A 1 181 ? -20.955 3.912 -9.230 1.00 53.59 181 GLN A C 1
ATOM 1507 O O . GLN A 1 181 ? -21.348 3.639 -10.366 1.00 53.59 181 GLN A O 1
ATOM 1512 N N . GLN A 1 182 ? -20.202 4.990 -9.011 1.00 50.62 182 GLN A N 1
ATOM 1513 C CA . GLN A 1 182 ? -19.640 5.750 -10.120 1.00 50.62 182 GLN A CA 1
ATOM 1514 C C . GLN A 1 182 ? -18.424 4.969 -10.602 1.00 50.62 182 GLN A C 1
ATOM 1516 O O . GLN A 1 182 ? -17.368 5.049 -9.987 1.00 50.62 182 GLN A O 1
ATOM 1521 N N . GLY A 1 183 ? -18.629 4.135 -11.630 1.00 47.19 183 GLY A N 1
ATOM 1522 C CA . GLY A 1 183 ? -17.716 3.106 -12.150 1.00 47.19 183 GLY A CA 1
ATOM 1523 C C . GLY A 1 183 ? -16.394 3.609 -12.738 1.00 47.19 183 GLY A C 1
ATOM 1524 O O . GLY A 1 183 ? -16.019 3.225 -13.841 1.00 47.19 183 GLY A O 1
ATOM 1525 N N . TYR A 1 184 ? -15.694 4.472 -12.015 1.00 55.03 184 TYR A N 1
ATOM 1526 C CA . TYR A 1 184 ? -14.329 4.864 -12.286 1.00 55.03 184 TYR A CA 1
ATOM 1527 C C . TYR A 1 184 ? -13.394 4.026 -11.422 1.00 55.03 184 TYR A C 1
ATOM 1529 O O . TYR A 1 184 ? -13.461 4.065 -10.191 1.00 55.03 184 TYR A O 1
ATOM 1537 N N . ASP A 1 185 ? -12.507 3.288 -12.080 1.00 61.75 185 ASP A N 1
ATOM 1538 C CA . ASP A 1 185 ? -11.400 2.625 -11.409 1.00 61.75 185 ASP A CA 1
ATOM 1539 C C . ASP A 1 185 ? -10.401 3.686 -10.930 1.00 61.75 185 ASP A C 1
ATOM 1541 O O . ASP A 1 185 ? -9.601 4.226 -11.696 1.00 61.75 185 ASP A O 1
ATOM 1545 N N . PHE A 1 186 ? -10.503 4.032 -9.647 1.00 66.44 186 PHE A N 1
ATOM 1546 C CA . PHE A 1 186 ? -9.617 4.988 -8.994 1.00 66.44 186 PHE A CA 1
ATOM 1547 C C . PHE A 1 186 ? -8.170 4.488 -8.930 1.00 66.44 186 PHE A C 1
ATOM 1549 O O . PHE A 1 186 ? -7.253 5.301 -9.030 1.00 66.44 186 PHE A O 1
ATOM 1556 N N . PHE A 1 187 ? -7.960 3.175 -8.808 1.00 65.81 187 PHE A N 1
ATOM 1557 C CA . PHE A 1 187 ? -6.652 2.591 -8.517 1.00 65.81 187 PHE A CA 1
ATOM 1558 C C . PHE A 1 187 ? -5.809 2.377 -9.760 1.00 65.81 187 PHE A C 1
ATOM 1560 O O . PHE A 1 187 ? -4.603 2.590 -9.690 1.00 65.81 187 PHE A O 1
ATOM 1567 N N . ALA A 1 188 ? -6.408 2.004 -10.891 1.00 64.75 188 ALA A N 1
ATOM 1568 C CA . ALA A 1 188 ? -5.639 1.730 -12.102 1.00 64.75 188 ALA A CA 1
ATOM 1569 C C . ALA A 1 188 ? -4.739 2.913 -12.535 1.00 64.75 188 ALA A C 1
ATOM 1571 O O . ALA A 1 188 ? -3.541 2.700 -12.708 1.00 64.75 188 ALA A O 1
ATOM 1572 N N . PRO A 1 189 ? -5.217 4.174 -12.590 1.00 65.56 189 PRO A N 1
ATOM 1573 C CA . PRO A 1 189 ? -4.361 5.317 -12.923 1.00 65.56 189 PRO A CA 1
ATOM 1574 C C . PRO A 1 189 ? -3.276 5.613 -11.880 1.00 65.56 189 PRO A C 1
ATOM 1576 O O . PRO A 1 189 ? -2.239 6.175 -12.217 1.00 65.56 189 PRO A O 1
ATOM 1579 N N . ILE A 1 190 ? -3.522 5.283 -10.609 1.00 69.44 190 ILE A N 1
ATOM 1580 C CA . ILE A 1 190 ? -2.550 5.455 -9.521 1.00 69.44 190 ILE A CA 1
ATOM 1581 C C . ILE A 1 190 ? -1.448 4.404 -9.646 1.00 69.44 190 ILE A C 1
ATOM 1583 O O . ILE A 1 190 ? -0.270 4.722 -9.526 1.00 69.44 190 ILE A O 1
ATOM 1587 N N . PHE A 1 191 ? -1.830 3.161 -9.930 1.00 66.69 191 PHE A N 1
ATOM 1588 C CA . PHE A 1 191 ? -0.904 2.061 -10.148 1.00 66.69 191 PHE A CA 1
ATOM 1589 C C . PHE A 1 191 ? -0.032 2.300 -11.387 1.00 66.69 191 PHE A C 1
ATOM 1591 O O . PHE A 1 191 ? 1.186 2.172 -11.312 1.00 66.69 191 PHE A O 1
ATOM 1598 N N . GLU A 1 192 ? -0.625 2.761 -12.494 1.00 68.00 192 GLU A N 1
ATOM 1599 C CA . GLU A 1 192 ? 0.117 3.222 -13.677 1.00 68.00 192 GLU A CA 1
ATOM 1600 C C . GLU A 1 192 ? 1.133 4.308 -13.336 1.00 68.00 192 GLU A C 1
ATOM 1602 O O . GLU A 1 192 ? 2.275 4.266 -13.791 1.00 68.00 192 GLU A O 1
ATOM 1607 N N . TYR A 1 193 ? 0.721 5.282 -12.525 1.00 73.94 193 TYR A N 1
ATOM 1608 C CA . TYR A 1 193 ? 1.591 6.374 -12.117 1.00 73.94 193 TYR A CA 1
ATOM 1609 C C . TYR A 1 193 ? 2.759 5.905 -11.246 1.00 73.94 193 TYR A C 1
ATOM 1611 O O . TYR A 1 193 ? 3.878 6.393 -11.404 1.00 73.94 193 TYR A O 1
ATOM 1619 N N . LEU A 1 194 ? 2.513 4.942 -10.354 1.00 67.44 194 LEU A N 1
ATOM 1620 C CA . LEU A 1 194 ? 3.563 4.301 -9.571 1.00 67.44 194 LEU A CA 1
ATOM 1621 C C . LEU A 1 194 ? 4.545 3.568 -10.486 1.00 67.44 194 LEU A C 1
ATOM 1623 O O . LEU A 1 194 ? 5.741 3.756 -10.325 1.00 67.44 194 LEU A O 1
ATOM 1627 N N . LEU A 1 195 ? 4.070 2.804 -11.475 1.00 63.28 195 LEU A N 1
ATOM 1628 C CA . LEU A 1 195 ? 4.933 2.015 -12.362 1.00 63.28 195 LEU A CA 1
ATOM 1629 C C . LEU A 1 195 ? 5.728 2.840 -13.383 1.00 63.28 195 LEU A C 1
ATOM 1631 O O . LEU A 1 195 ? 6.807 2.417 -13.797 1.00 63.28 195 LEU A O 1
ATOM 1635 N N . LYS A 1 196 ? 5.208 3.995 -13.811 1.00 67.56 196 LYS A N 1
ATOM 1636 C CA . LYS A 1 196 ? 5.758 4.767 -14.936 1.00 67.56 196 LYS A CA 1
ATOM 1637 C C . LYS A 1 196 ? 7.248 5.103 -14.787 1.00 67.56 196 LYS A C 1
ATOM 1639 O O . LYS A 1 196 ? 7.975 5.036 -15.778 1.00 67.56 196 LYS A O 1
ATOM 1644 N N . ASP A 1 197 ? 7.697 5.451 -13.584 1.00 61.03 197 ASP A N 1
ATOM 1645 C CA . ASP A 1 197 ? 9.065 5.940 -13.365 1.00 61.03 197 ASP A CA 1
ATOM 1646 C C . ASP A 1 197 ? 10.081 4.805 -13.147 1.00 61.03 197 ASP A C 1
ATOM 1648 O O . ASP A 1 197 ? 11.241 4.931 -13.542 1.00 61.03 197 ASP A O 1
ATOM 1652 N N . TYR A 1 198 ? 9.643 3.649 -12.638 1.00 57.34 198 TYR A N 1
ATOM 1653 C CA . TYR A 1 198 ? 10.527 2.500 -12.383 1.00 57.34 198 TYR A CA 1
ATOM 1654 C C . TYR A 1 198 ? 10.901 1.710 -13.645 1.00 57.34 198 TYR A C 1
ATOM 1656 O O . TYR A 1 198 ? 11.826 0.902 -13.608 1.00 57.34 198 TYR A O 1
ATOM 1664 N N . ASN A 1 199 ? 10.257 1.993 -14.781 1.00 53.81 199 ASN A N 1
ATOM 1665 C CA . ASN A 1 199 ? 10.647 1.445 -16.084 1.00 53.81 199 ASN A CA 1
ATOM 1666 C C . ASN A 1 199 ? 11.849 2.157 -16.716 1.00 53.81 199 ASN A C 1
ATOM 1668 O O . ASN A 1 199 ? 12.508 1.586 -17.578 1.00 53.81 199 ASN A O 1
ATOM 1672 N N . ASN A 1 200 ? 12.129 3.404 -16.321 1.00 48.88 200 ASN A N 1
ATOM 1673 C CA . ASN A 1 200 ? 13.091 4.248 -17.034 1.00 48.88 200 ASN A CA 1
ATOM 1674 C C . ASN A 1 200 ? 14.478 4.303 -16.376 1.00 48.88 200 ASN A C 1
ATOM 1676 O O . ASN A 1 200 ? 15.436 4.681 -17.047 1.00 48.88 200 ASN A O 1
ATOM 1680 N N . ALA A 1 201 ? 14.605 3.956 -15.090 1.00 43.88 201 ALA A N 1
ATOM 1681 C CA . ALA A 1 201 ? 15.784 4.332 -14.302 1.00 43.88 201 ALA A CA 1
ATOM 1682 C C . ALA A 1 201 ? 16.662 3.178 -13.780 1.00 43.88 201 ALA A C 1
ATOM 1684 O O . ALA A 1 201 ? 17.702 3.448 -13.186 1.00 43.88 201 ALA A O 1
ATOM 1685 N N . GLY A 1 202 ? 16.327 1.905 -14.018 1.00 41.28 202 GLY A N 1
ATOM 1686 C CA . GLY A 1 202 ? 17.139 0.826 -13.445 1.00 41.28 202 GLY A CA 1
ATOM 1687 C C . GLY A 1 202 ? 16.817 -0.581 -13.917 1.00 41.28 202 GLY A C 1
ATOM 1688 O O . GLY A 1 202 ? 16.459 -1.406 -13.091 1.00 41.28 202 GLY A O 1
ATOM 1689 N N . GLY A 1 203 ? 16.937 -0.864 -15.221 1.00 41.59 203 GLY A N 1
ATOM 1690 C CA . GLY A 1 203 ? 17.094 -2.224 -15.779 1.00 41.59 203 GLY A CA 1
ATOM 1691 C C . GLY A 1 203 ? 16.068 -3.306 -15.388 1.00 41.59 203 GLY A C 1
ATOM 1692 O O . GLY A 1 203 ? 16.289 -4.479 -15.680 1.00 41.59 203 GLY A O 1
ATOM 1693 N N . GLY A 1 204 ? 14.973 -2.953 -14.715 1.00 43.97 204 GLY A N 1
ATOM 1694 C CA . GLY A 1 204 ? 14.007 -3.883 -14.151 1.00 43.97 204 GLY A CA 1
ATOM 1695 C C . GLY A 1 204 ? 12.805 -4.069 -15.066 1.00 43.97 204 GLY A C 1
ATOM 1696 O O . GLY A 1 204 ? 12.112 -3.111 -15.394 1.00 43.97 204 GLY A O 1
ATOM 1697 N N . LYS A 1 205 ? 12.522 -5.328 -15.410 1.00 47.09 205 LYS A N 1
ATOM 1698 C CA . LYS A 1 205 ? 11.373 -5.805 -16.200 1.00 47.09 205 LYS A CA 1
ATOM 1699 C C . LYS A 1 205 ? 10.012 -5.649 -15.482 1.00 47.09 205 LYS A C 1
ATOM 1701 O O . LYS A 1 205 ? 9.179 -6.541 -15.558 1.00 47.09 205 LYS A O 1
ATOM 1706 N N . TYR A 1 206 ? 9.763 -4.593 -14.706 1.00 42.47 206 TYR A N 1
ATOM 1707 C CA . TYR A 1 206 ? 8.582 -4.551 -13.823 1.00 42.47 206 TYR A CA 1
ATOM 1708 C C . TYR A 1 206 ? 7.260 -4.238 -14.545 1.00 42.47 206 TYR A C 1
ATOM 1710 O O . TYR A 1 206 ? 6.223 -4.748 -14.124 1.00 42.47 206 TYR A O 1
ATOM 1718 N N . ALA A 1 207 ? 7.265 -3.472 -15.643 1.00 40.12 207 ALA A N 1
ATOM 1719 C CA . ALA A 1 207 ? 6.041 -3.182 -16.404 1.00 40.12 207 ALA A CA 1
ATOM 1720 C C . ALA A 1 207 ? 5.897 -3.926 -17.738 1.00 40.12 207 ALA A C 1
ATOM 1722 O O . ALA A 1 207 ? 4.954 -3.641 -18.471 1.00 40.12 207 ALA A O 1
ATOM 1723 N N . GLU A 1 208 ? 6.750 -4.908 -18.045 1.00 41.16 208 GLU A N 1
ATOM 1724 C CA . GLU A 1 208 ? 6.520 -5.800 -19.200 1.00 41.16 208 GLU A CA 1
ATOM 1725 C C . GLU A 1 208 ? 5.230 -6.637 -19.035 1.00 41.16 208 GLU A C 1
ATOM 1727 O O . GLU A 1 208 ? 4.714 -7.181 -20.007 1.00 41.16 208 GLU A O 1
ATOM 1732 N N . TYR A 1 209 ? 4.672 -6.691 -17.816 1.00 50.06 209 TYR A N 1
ATOM 1733 C CA . TYR A 1 209 ? 3.532 -7.533 -17.431 1.00 50.06 209 TYR A CA 1
ATOM 1734 C C . TYR A 1 209 ? 2.259 -6.752 -17.053 1.00 50.06 209 TYR A C 1
ATOM 1736 O O . TYR A 1 209 ? 1.282 -7.354 -16.607 1.00 50.06 209 TYR A O 1
ATOM 1744 N N . TYR A 1 210 ? 2.241 -5.419 -17.190 1.00 49.91 210 TYR A N 1
ATOM 1745 C CA . TYR A 1 210 ? 1.062 -4.604 -16.874 1.00 49.91 210 TYR A CA 1
ATOM 1746 C C . TYR A 1 210 ? 0.293 -4.231 -18.145 1.00 49.91 210 TYR A C 1
ATOM 1748 O O . TYR A 1 210 ? 0.845 -3.610 -19.048 1.00 49.91 210 TYR A O 1
ATOM 1756 N N . THR A 1 211 ? -1.000 -4.564 -18.203 1.00 56.72 211 THR A N 1
ATOM 1757 C CA . THR A 1 211 ? -1.882 -4.108 -19.289 1.00 56.72 211 THR A CA 1
ATOM 1758 C C . THR A 1 211 ? -2.438 -2.725 -18.94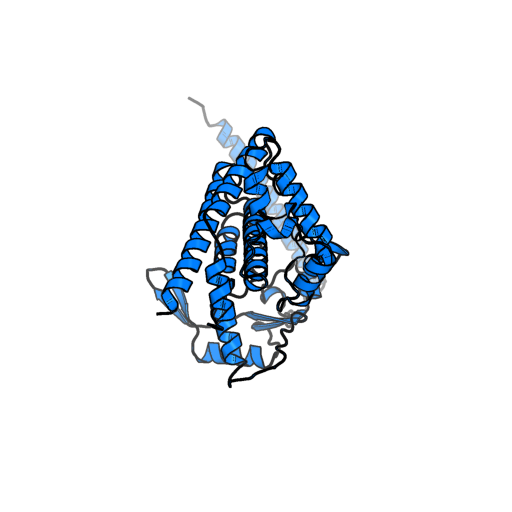2 1.00 56.72 211 THR A C 1
ATOM 1760 O O . THR A 1 211 ? -3.200 -2.628 -17.977 1.00 56.72 211 THR A O 1
ATOM 1763 N N . PRO A 1 212 ? -2.122 -1.663 -19.713 1.00 56.56 212 PRO A N 1
ATOM 1764 C CA . PRO A 1 212 ? -2.641 -0.323 -19.456 1.00 56.56 212 PRO A CA 1
ATOM 1765 C C . PRO A 1 212 ? -4.166 -0.285 -19.380 1.00 56.56 212 PRO A C 1
ATOM 1767 O O . PRO A 1 212 ? -4.851 -0.982 -20.133 1.00 56.56 212 PRO A O 1
ATOM 1770 N N . LEU A 1 213 ? -4.714 0.587 -18.533 1.00 56.09 213 LEU A N 1
ATOM 1771 C CA . LEU A 1 213 ? -6.152 0.765 -18.332 1.00 56.09 213 LEU A CA 1
ATOM 1772 C C . LEU A 1 213 ? -6.881 1.056 -19.646 1.00 56.09 213 LEU A C 1
ATOM 1774 O O . LEU A 1 213 ? -8.011 0.607 -19.836 1.00 56.09 213 LEU A O 1
ATOM 1778 N N . SER A 1 214 ? -6.250 1.793 -20.562 1.00 55.50 214 SER A N 1
ATOM 1779 C CA . SER A 1 214 ? -6.794 2.060 -21.897 1.00 55.50 214 SER A CA 1
ATOM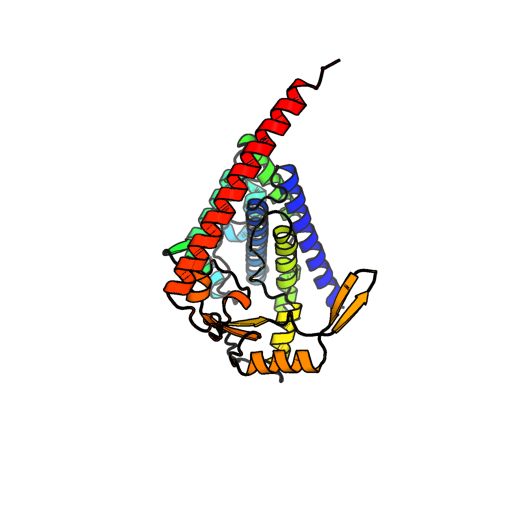 1780 C C . SER A 1 214 ? -7.021 0.767 -22.685 1.00 55.50 214 SER A C 1
ATOM 1782 O O . SER A 1 214 ? -8.095 0.584 -23.258 1.00 55.50 214 SER A O 1
ATOM 1784 N N . ILE A 1 215 ? -6.059 -0.155 -22.644 1.00 56.81 215 ILE A N 1
ATOM 1785 C CA . ILE A 1 215 ? -6.118 -1.460 -23.306 1.00 56.81 215 ILE A CA 1
ATOM 1786 C C . ILE A 1 215 ? -7.110 -2.379 -22.587 1.00 56.81 215 ILE A C 1
ATOM 1788 O O . ILE A 1 215 ? -8.013 -2.916 -23.228 1.00 56.81 215 ILE A O 1
ATOM 1792 N N . ALA A 1 216 ? -7.040 -2.479 -21.256 1.00 58.72 216 ALA A N 1
ATOM 1793 C CA . ALA A 1 216 ? -7.981 -3.266 -20.454 1.00 58.72 216 ALA A CA 1
ATOM 1794 C C . ALA A 1 216 ? -9.439 -2.805 -20.647 1.00 58.72 216 ALA A C 1
ATOM 1796 O O . ALA A 1 216 ? -10.356 -3.620 -20.757 1.00 58.72 216 ALA A O 1
ATOM 1797 N N . SER A 1 217 ? -9.662 -1.492 -20.766 1.00 55.88 217 SER A N 1
ATOM 1798 C CA . SER A 1 217 ? -10.981 -0.910 -21.037 1.00 55.88 217 SER A CA 1
ATOM 1799 C C . SER A 1 217 ? -11.504 -1.271 -22.425 1.00 55.88 217 SER A C 1
ATOM 1801 O O . SER A 1 217 ? -12.704 -1.498 -22.581 1.00 55.88 217 SER A O 1
ATOM 1803 N N . ILE A 1 218 ? -10.634 -1.309 -23.439 1.00 54.06 218 ILE A N 1
ATOM 1804 C CA . ILE A 1 218 ? -11.002 -1.738 -24.794 1.00 54.06 218 ILE A CA 1
ATOM 1805 C C . ILE A 1 218 ? -11.372 -3.221 -24.777 1.00 54.06 218 ILE A C 1
ATOM 1807 O O . ILE A 1 218 ? -12.465 -3.567 -25.219 1.00 54.06 218 ILE A O 1
ATOM 1811 N N . ILE A 1 219 ? -10.524 -4.074 -24.192 1.00 55.81 219 ILE A N 1
ATOM 1812 C CA . ILE A 1 219 ? -10.778 -5.516 -24.054 1.00 55.81 219 ILE A CA 1
ATOM 1813 C C . ILE A 1 219 ? -12.117 -5.757 -23.340 1.00 55.81 219 ILE A C 1
ATOM 1815 O O . ILE A 1 219 ? -12.956 -6.501 -23.838 1.00 55.81 219 ILE A O 1
ATOM 1819 N N . SER A 1 220 ? -12.378 -5.061 -22.230 1.00 56.62 220 SER A N 1
ATOM 1820 C CA . SER A 1 220 ? -13.643 -5.154 -21.488 1.00 56.62 220 SER A CA 1
ATOM 1821 C C . SER A 1 220 ? -14.866 -4.783 -22.340 1.00 56.62 220 SER A C 1
ATOM 1823 O O . SER A 1 220 ? -15.853 -5.520 -22.366 1.00 56.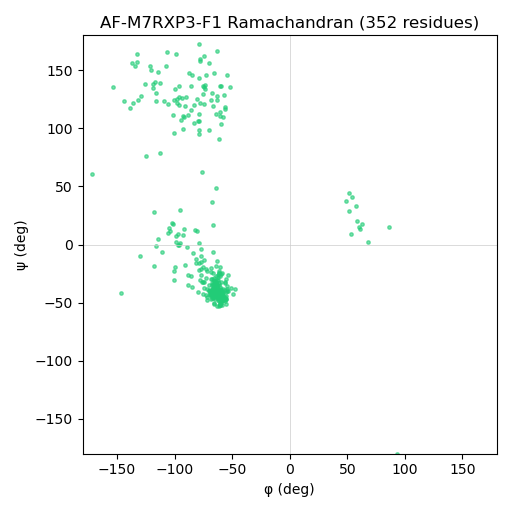62 220 SER A O 1
ATOM 1825 N N . LYS A 1 221 ? -14.793 -3.684 -23.106 1.00 57.28 221 LYS A N 1
ATOM 1826 C CA . LYS A 1 221 ? -15.875 -3.252 -24.013 1.00 57.28 221 LYS A CA 1
ATOM 1827 C C . LYS A 1 221 ? -16.114 -4.227 -25.167 1.00 57.28 221 LYS A C 1
ATOM 1829 O O . LYS A 1 221 ? -17.247 -4.349 -25.619 1.00 57.28 221 LYS A O 1
ATOM 1834 N N . LEU A 1 222 ? -15.068 -4.907 -25.636 1.00 53.47 222 LEU A N 1
ATOM 1835 C CA . LEU A 1 222 ? -15.173 -5.934 -26.674 1.00 53.47 222 LEU A CA 1
ATOM 1836 C C . LEU A 1 222 ? -15.784 -7.234 -26.133 1.00 53.47 222 LEU A C 1
ATOM 1838 O O . LEU A 1 222 ? -16.578 -7.868 -26.821 1.00 53.47 222 LEU A O 1
ATOM 1842 N N . LEU A 1 223 ? -15.451 -7.616 -24.897 1.00 53.44 223 LEU A N 1
ATOM 1843 C CA . LEU A 1 223 ? -15.974 -8.826 -24.254 1.00 53.44 223 LEU A CA 1
ATOM 1844 C C . LEU A 1 223 ? -17.430 -8.671 -23.788 1.00 53.44 223 LEU A C 1
ATOM 1846 O O . LEU A 1 223 ? -18.191 -9.640 -23.793 1.00 53.44 223 LEU A O 1
ATOM 1850 N N . VAL A 1 224 ? -17.839 -7.462 -23.392 1.00 56.00 224 VAL A N 1
ATOM 1851 C CA . VAL A 1 224 ? -19.172 -7.174 -22.841 1.00 56.00 224 VAL A CA 1
ATOM 1852 C C . VAL A 1 224 ? -19.964 -6.287 -23.805 1.00 56.00 224 VAL A C 1
ATOM 1854 O O . VAL A 1 224 ? -20.116 -5.084 -23.616 1.00 56.00 224 VAL A O 1
ATOM 1857 N N . ILE A 1 225 ? -20.504 -6.913 -24.853 1.00 57.22 225 ILE A N 1
ATOM 1858 C CA . ILE A 1 225 ? -21.230 -6.238 -25.950 1.00 57.22 225 ILE A CA 1
ATOM 1859 C C . ILE A 1 225 ? -22.646 -5.788 -25.524 1.00 57.22 225 ILE A C 1
ATOM 1861 O O . ILE A 1 225 ? -23.249 -4.906 -26.134 1.00 57.22 225 ILE A O 1
ATOM 1865 N N . LYS A 1 226 ? -23.198 -6.370 -24.453 1.00 58.78 226 LYS A N 1
ATOM 1866 C CA . LYS A 1 226 ? -24.504 -6.007 -23.879 1.00 58.78 226 LYS A CA 1
ATOM 1867 C C . LYS A 1 226 ? -24.409 -5.888 -22.357 1.00 58.78 226 LYS A C 1
ATOM 1869 O O . LYS A 1 226 ? -23.580 -6.580 -21.772 1.00 58.78 226 LYS A O 1
ATOM 1874 N N . PRO A 1 227 ? -25.265 -5.086 -21.696 1.00 58.91 227 PRO A N 1
ATOM 1875 C CA . PRO A 1 227 ? -25.310 -5.038 -20.238 1.00 58.91 227 PRO A CA 1
ATOM 1876 C C . PRO A 1 227 ? -25.554 -6.435 -19.653 1.00 58.91 227 PRO A C 1
ATOM 1878 O O . PRO A 1 227 ? -26.595 -7.049 -19.893 1.00 58.91 227 PRO A O 1
ATOM 1881 N N . THR A 1 228 ? -24.586 -6.948 -18.898 1.00 52.44 228 THR A N 1
ATOM 1882 C CA . THR A 1 228 ? -24.651 -8.260 -18.242 1.00 52.44 228 THR A CA 1
ATOM 1883 C C . THR A 1 228 ? -24.389 -8.114 -16.752 1.00 52.44 228 THR A C 1
ATOM 1885 O O . THR A 1 228 ? -23.473 -7.400 -16.354 1.00 52.44 228 THR A O 1
ATOM 1888 N N . GLN A 1 229 ? -25.160 -8.822 -15.927 1.00 50.81 229 GLN A N 1
ATOM 1889 C CA . GLN A 1 229 ? -24.933 -8.933 -14.484 1.00 50.81 229 GLN A CA 1
ATOM 1890 C C . GLN A 1 229 ? -24.574 -10.378 -14.126 1.00 50.81 229 GLN A C 1
ATOM 1892 O O . GLN A 1 229 ? -25.037 -11.312 -14.779 1.00 50.81 229 GLN A O 1
ATOM 1897 N N . SER A 1 230 ? -23.753 -10.554 -13.089 1.00 44.72 230 SER A N 1
ATOM 1898 C CA . SER A 1 230 ? -23.389 -11.866 -12.525 1.00 44.72 230 SER A CA 1
ATOM 1899 C C . SER A 1 230 ? -22.743 -12.852 -13.510 1.00 44.72 230 SER A C 1
ATOM 1901 O O . SER A 1 230 ? -22.910 -14.066 -13.391 1.00 44.72 230 SER A O 1
ATOM 1903 N N . VAL A 1 231 ? -21.975 -12.341 -14.473 1.00 44.75 231 VAL A N 1
ATOM 1904 C CA . VAL A 1 231 ? -21.164 -13.165 -15.376 1.00 44.75 231 VAL A CA 1
ATOM 1905 C C . VAL A 1 231 ? -19.812 -13.476 -14.741 1.00 44.75 231 VAL A C 1
ATOM 1907 O O . VAL A 1 231 ? -19.171 -12.609 -14.150 1.00 44.75 231 VAL A O 1
ATOM 1910 N N . LYS A 1 232 ? -19.368 -14.729 -14.858 1.00 41.91 232 LYS A N 1
ATOM 1911 C CA . LYS A 1 232 ? -18.004 -15.114 -14.489 1.00 41.91 232 LYS A CA 1
ATOM 1912 C C . LYS A 1 232 ? -17.081 -14.698 -15.628 1.00 41.91 232 LYS A C 1
ATOM 1914 O O . LYS A 1 232 ? -17.175 -15.250 -16.720 1.00 41.91 232 LYS A O 1
ATOM 1919 N N . ILE A 1 233 ? -16.223 -13.721 -15.368 1.00 42.84 233 ILE A N 1
ATOM 1920 C CA . ILE A 1 233 ? -15.159 -13.323 -16.288 1.00 42.84 233 ILE A CA 1
ATOM 1921 C C . ILE A 1 233 ? -13.994 -14.280 -16.041 1.00 42.84 233 ILE A C 1
ATOM 1923 O O . ILE A 1 233 ? -13.517 -14.397 -14.912 1.00 42.84 233 ILE A O 1
ATOM 1927 N N . TYR A 1 234 ? -13.601 -15.015 -17.076 1.00 41.16 234 TYR A N 1
ATOM 1928 C CA . TYR A 1 234 ? -12.443 -15.897 -17.038 1.00 41.16 234 TYR A CA 1
ATOM 1929 C C . TYR A 1 234 ? -11.289 -15.201 -17.746 1.00 41.16 234 TYR A C 1
ATOM 1931 O O . TYR A 1 234 ? -11.338 -15.002 -18.958 1.00 41.16 234 TYR A O 1
ATOM 1939 N N . ASP A 1 235 ? -10.283 -14.824 -16.968 1.00 49.38 235 ASP A N 1
ATOM 1940 C CA . ASP A 1 235 ? -8.979 -14.414 -17.469 1.00 49.38 235 ASP A CA 1
ATOM 1941 C C . ASP A 1 235 ? -8.073 -15.661 -17.455 1.00 49.38 235 ASP A C 1
ATOM 1943 O O . ASP A 1 235 ? -7.753 -16.166 -16.371 1.00 49.38 235 ASP A O 1
ATOM 1947 N N . PRO A 1 236 ? -7.753 -16.255 -18.619 1.00 41.91 236 PRO A N 1
ATOM 1948 C CA . PRO A 1 236 ? -6.956 -17.467 -18.714 1.00 41.91 236 PRO A CA 1
ATOM 1949 C C . PRO A 1 236 ? -5.473 -17.159 -18.484 1.00 41.91 236 PRO A C 1
ATOM 1951 O O . PRO A 1 236 ? -4.647 -17.452 -19.336 1.00 41.91 236 PRO A O 1
ATOM 1954 N N . SER A 1 237 ? -5.085 -16.669 -17.309 1.00 46.81 237 SER A N 1
ATOM 1955 C CA . SER A 1 237 ? -3.669 -16.495 -16.939 1.00 46.81 237 SER A CA 1
ATOM 1956 C C . SER A 1 237 ? -2.883 -17.817 -16.792 1.00 46.81 237 SER A C 1
ATOM 1958 O O . SER A 1 237 ? -1.806 -17.844 -16.204 1.00 46.81 237 SER A O 1
ATOM 1960 N N . LYS A 1 238 ? -3.406 -18.928 -17.331 1.00 46.75 238 LYS A N 1
ATOM 1961 C CA . LYS A 1 238 ? -2.665 -20.176 -17.554 1.00 46.75 238 LYS A CA 1
ATOM 1962 C C . LYS A 1 238 ? -1.969 -20.224 -18.917 1.00 46.75 238 LYS A C 1
ATOM 1964 O O . LYS A 1 238 ? -0.967 -20.920 -19.033 1.00 46.75 238 LYS A O 1
ATOM 1969 N N . GLU A 1 239 ? -2.482 -19.506 -19.917 1.00 56.56 239 GLU A N 1
ATOM 1970 C CA . GLU A 1 239 ? -1.945 -19.492 -21.281 1.00 56.56 239 GLU A CA 1
ATOM 1971 C C . GLU A 1 239 ? -1.963 -18.056 -21.814 1.00 56.56 239 GLU A C 1
ATOM 1973 O O . GLU A 1 239 ? -3.016 -17.428 -21.943 1.00 56.56 239 GLU A O 1
ATOM 1978 N N . VAL A 1 240 ? -0.781 -17.528 -22.107 1.00 65.19 240 VAL A N 1
ATOM 1979 C CA . VAL A 1 240 ? -0.563 -16.190 -22.650 1.00 65.19 240 VAL A CA 1
ATOM 1980 C C . VAL A 1 240 ? -0.593 -16.276 -24.169 1.00 65.19 240 VAL A C 1
ATOM 1982 O O . VAL A 1 240 ? 0.137 -17.058 -24.773 1.00 65.19 240 VAL A O 1
ATOM 1985 N N . ILE A 1 241 ? -1.425 -15.453 -24.802 1.00 71.75 241 ILE A N 1
ATOM 1986 C CA . ILE A 1 241 ? -1.373 -15.253 -26.249 1.00 71.75 241 ILE A CA 1
ATOM 1987 C C . ILE A 1 241 ? -0.436 -14.084 -26.554 1.00 71.75 241 ILE A C 1
ATOM 1989 O O . ILE A 1 241 ? -0.655 -12.962 -26.096 1.00 71.75 241 ILE A O 1
ATOM 1993 N N . LEU A 1 242 ? 0.628 -14.352 -27.304 1.00 70.38 242 LEU A N 1
ATOM 1994 C CA . LEU A 1 242 ? 1.593 -13.354 -27.753 1.00 70.38 242 LEU A CA 1
ATOM 1995 C C . LEU A 1 242 ? 1.361 -13.079 -29.234 1.00 70.38 242 LEU A C 1
ATOM 1997 O O . LEU A 1 242 ? 1.463 -13.993 -30.047 1.00 70.38 242 LEU A O 1
ATOM 2001 N N . ILE A 1 243 ? 1.065 -11.827 -29.581 1.00 76.12 243 ILE A N 1
ATOM 2002 C CA . ILE A 1 243 ? 0.860 -11.388 -30.966 1.00 76.12 243 ILE A CA 1
ATOM 2003 C C . ILE A 1 243 ? 1.954 -10.380 -31.323 1.00 76.12 243 ILE A C 1
ATOM 2005 O O . ILE A 1 243 ? 2.089 -9.356 -30.652 1.00 76.12 243 ILE A O 1
ATOM 2009 N N . ASP A 1 244 ? 2.715 -10.649 -32.383 1.00 74.62 244 ASP A N 1
ATOM 2010 C CA . ASP A 1 244 ? 3.693 -9.710 -32.932 1.00 74.62 244 ASP A CA 1
ATOM 2011 C C . ASP A 1 244 ? 3.073 -8.868 -34.047 1.00 74.62 244 ASP A C 1
ATOM 2013 O O . ASP A 1 244 ? 2.961 -9.283 -35.200 1.00 74.62 244 ASP A O 1
ATOM 2017 N N . ALA A 1 245 ? 2.679 -7.649 -33.691 1.00 75.88 245 ALA A N 1
ATOM 2018 C CA . ALA A 1 245 ? 2.175 -6.661 -34.636 1.00 75.88 245 ALA A CA 1
ATOM 2019 C C . ALA A 1 245 ? 3.274 -5.728 -35.179 1.00 75.88 245 ALA A C 1
ATOM 2021 O O . ALA A 1 245 ? 2.950 -4.761 -35.865 1.00 75.88 245 ALA A O 1
ATOM 2022 N N . SER A 1 246 ? 4.561 -5.978 -34.898 1.00 68.44 246 SER A N 1
ATOM 2023 C CA . SER A 1 246 ? 5.667 -5.088 -35.302 1.00 68.44 246 SER A CA 1
ATOM 2024 C C . SER A 1 246 ? 5.798 -4.919 -36.819 1.00 68.44 246 SER A C 1
ATOM 2026 O O . SER A 1 246 ? 6.291 -3.895 -37.286 1.00 68.44 246 SER A O 1
ATOM 2028 N N . LYS A 1 247 ? 5.314 -5.903 -37.588 1.00 74.31 247 LYS A N 1
ATOM 2029 C CA . LYS A 1 247 ? 5.286 -5.906 -39.060 1.00 74.31 247 LYS A CA 1
ATOM 2030 C C . LYS A 1 247 ? 4.010 -5.285 -39.653 1.00 74.31 247 LYS A C 1
ATOM 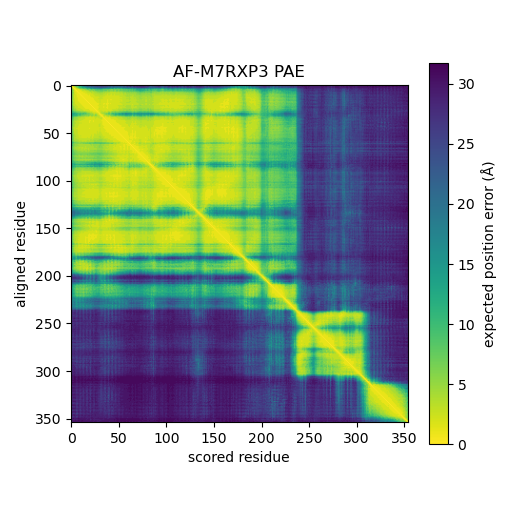2032 O O . LYS A 1 247 ? 3.880 -5.234 -40.874 1.00 74.31 247 LYS A O 1
ATOM 2037 N N . LEU A 1 248 ? 3.058 -4.853 -38.820 1.00 75.00 248 LEU A N 1
ATOM 2038 C CA . LEU A 1 248 ? 1.772 -4.289 -39.245 1.00 75.00 248 LEU A CA 1
ATOM 2039 C C . LEU A 1 248 ? 1.769 -2.754 -39.217 1.00 75.00 248 LEU A C 1
ATOM 2041 O O . LEU A 1 248 ? 2.593 -2.120 -38.561 1.00 75.00 248 LEU A O 1
ATOM 2045 N N . GLY A 1 249 ? 0.788 -2.156 -39.897 1.00 78.69 249 GLY A N 1
ATOM 2046 C CA . GLY A 1 249 ? 0.591 -0.710 -39.952 1.00 78.69 249 GLY A CA 1
ATOM 2047 C C . GLY A 1 249 ? 1.258 -0.011 -41.134 1.00 78.69 249 GLY A C 1
ATOM 2048 O O . GLY A 1 249 ? 1.858 -0.634 -42.011 1.00 78.69 249 GLY A O 1
ATOM 2049 N N . GLU A 1 250 ? 1.085 1.306 -41.190 1.00 81.56 250 GLU A N 1
ATOM 2050 C CA . GLU A 1 250 ? 1.694 2.208 -42.175 1.00 81.56 250 GLU A CA 1
ATOM 2051 C C . GLU A 1 250 ? 2.585 3.228 -41.466 1.00 81.56 250 GLU A C 1
ATOM 2053 O O . GLU A 1 250 ? 2.238 3.762 -40.407 1.00 81.56 250 GLU A O 1
ATOM 2058 N N . GLU A 1 251 ? 3.758 3.495 -42.039 1.00 81.50 251 GLU A N 1
ATOM 2059 C CA . GLU A 1 251 ? 4.649 4.524 -41.514 1.00 81.50 251 GLU A CA 1
ATOM 2060 C C . GLU A 1 251 ? 4.127 5.921 -41.859 1.00 81.50 251 GLU A C 1
ATOM 2062 O O . GLU A 1 251 ? 3.777 6.220 -43.002 1.00 81.50 251 GLU A O 1
ATOM 2067 N N . TYR A 1 252 ? 4.169 6.819 -40.881 1.00 79.62 252 TYR A N 1
ATOM 2068 C CA . TYR A 1 252 ? 3.944 8.243 -41.065 1.00 79.62 252 TYR A CA 1
ATOM 2069 C C . TYR A 1 252 ? 4.968 9.054 -40.265 1.00 79.62 252 TYR A C 1
ATOM 2071 O O . TYR A 1 252 ? 5.567 8.581 -39.298 1.00 79.62 252 TYR A O 1
ATOM 2079 N N . THR A 1 253 ? 5.213 10.294 -40.688 1.00 77.25 253 THR A N 1
ATOM 2080 C CA . THR A 1 253 ? 6.147 11.196 -40.001 1.00 77.25 253 THR A CA 1
ATOM 2081 C C . THR A 1 253 ? 5.381 12.312 -39.317 1.00 77.25 253 THR A C 1
ATOM 2083 O O . THR A 1 253 ? 4.664 13.072 -39.963 1.00 77.25 253 THR A O 1
ATOM 2086 N N . GLU A 1 254 ? 5.584 12.448 -38.012 1.00 72.56 254 GLU A N 1
ATOM 2087 C CA . GLU A 1 254 ? 5.006 13.515 -37.204 1.00 72.56 254 GLU A CA 1
ATOM 2088 C C . GLU A 1 254 ? 6.111 14.137 -36.348 1.00 72.56 254 GLU A C 1
ATOM 2090 O O . GLU A 1 254 ? 6.814 13.442 -35.614 1.00 72.56 254 GLU A O 1
ATOM 2095 N N . ASN A 1 255 ? 6.297 15.456 -36.458 1.00 66.94 255 ASN A N 1
ATOM 2096 C CA . ASN A 1 255 ? 7.310 16.205 -35.704 1.00 66.94 255 ASN A CA 1
ATOM 2097 C C . ASN A 1 255 ? 8.734 15.614 -35.802 1.00 66.94 255 ASN A C 1
ATOM 2099 O O . ASN A 1 255 ? 9.441 15.528 -34.803 1.00 66.94 255 ASN A O 1
ATOM 2103 N N . LYS A 1 256 ? 9.157 15.223 -37.016 1.00 65.00 256 LYS A N 1
ATOM 2104 C CA . LYS A 1 256 ? 10.458 14.587 -37.333 1.00 65.00 256 LYS A CA 1
ATOM 2105 C C . LYS A 1 256 ? 10.667 13.168 -36.782 1.00 65.00 256 LYS A C 1
ATOM 2107 O O . LYS A 1 256 ? 11.721 12.594 -37.033 1.00 65.00 256 LYS A O 1
ATOM 2112 N N . ASN A 1 257 ? 9.677 12.582 -36.112 1.00 53.34 257 ASN A N 1
ATOM 2113 C CA . ASN A 1 257 ? 9.723 11.192 -35.666 1.00 53.34 257 ASN A CA 1
ATOM 2114 C C . ASN A 1 257 ? 8.934 10.302 -36.631 1.00 53.34 257 ASN A C 1
ATOM 2116 O O . ASN A 1 257 ? 7.804 10.635 -36.999 1.00 53.34 257 ASN A O 1
ATOM 2120 N N . LYS A 1 258 ? 9.523 9.165 -37.018 1.00 69.38 258 LYS A N 1
ATOM 2121 C CA . LYS A 1 258 ? 8.804 8.095 -37.714 1.00 69.38 258 LYS A CA 1
ATOM 2122 C C . LYS A 1 258 ? 7.928 7.352 -36.712 1.00 69.38 258 LYS A C 1
ATOM 2124 O O . LYS A 1 258 ? 8.401 6.968 -35.645 1.00 69.38 258 LYS A O 1
ATOM 2129 N N . LYS A 1 259 ? 6.658 7.179 -37.050 1.00 67.94 259 LYS A N 1
ATOM 2130 C CA . LYS A 1 259 ? 5.670 6.442 -36.263 1.00 67.94 259 LYS A CA 1
ATOM 2131 C C . LYS A 1 259 ? 4.922 5.486 -37.182 1.00 67.94 259 LYS A C 1
ATOM 2133 O O . LYS A 1 259 ? 4.824 5.743 -38.377 1.00 67.94 259 LYS A O 1
ATOM 2138 N N . THR A 1 260 ? 4.353 4.434 -36.613 1.00 73.56 260 THR A N 1
ATOM 2139 C CA . THR A 1 260 ? 3.525 3.470 -37.341 1.00 73.56 260 THR A CA 1
ATOM 2140 C C . THR A 1 260 ? 2.110 3.525 -36.785 1.00 73.56 260 THR A C 1
ATOM 2142 O O . THR A 1 260 ? 1.933 3.494 -35.566 1.00 73.56 260 THR A O 1
ATOM 2145 N N . HIS A 1 261 ? 1.103 3.633 -37.651 1.00 80.62 261 HIS A N 1
ATOM 2146 C CA . HIS A 1 261 ? -0.301 3.489 -37.255 1.00 80.62 261 HIS A CA 1
ATOM 2147 C C . HIS A 1 261 ? -0.908 2.224 -37.862 1.00 80.62 261 HIS A C 1
ATOM 2149 O O . HIS A 1 261 ? -0.636 1.887 -39.009 1.00 80.62 261 HIS A O 1
ATOM 2155 N N . LEU A 1 262 ? -1.717 1.502 -37.091 1.00 75.62 262 LEU A N 1
ATOM 2156 C CA . LEU A 1 262 ? -2.403 0.308 -37.583 1.00 75.62 262 LEU A CA 1
ATOM 2157 C C . LEU A 1 262 ? -3.554 0.711 -38.509 1.00 75.62 262 LEU A C 1
ATOM 2159 O O . LEU A 1 262 ? -4.328 1.617 -38.188 1.00 75.62 262 LEU A O 1
ATOM 2163 N N . ARG A 1 263 ? -3.689 0.021 -39.643 1.00 85.94 263 ARG A N 1
ATOM 2164 C CA . ARG A 1 263 ? -4.858 0.144 -40.522 1.00 85.94 263 ARG A CA 1
ATOM 2165 C C . ARG A 1 263 ? -6.049 -0.567 -39.883 1.00 85.94 263 ARG A C 1
ATOM 2167 O O . ARG A 1 263 ? -5.877 -1.455 -39.051 1.00 85.94 263 ARG A O 1
ATOM 2174 N N . ALA A 1 264 ? -7.264 -0.259 -40.336 1.00 81.50 264 ALA A N 1
ATOM 2175 C CA . ALA A 1 264 ? -8.461 -0.981 -39.893 1.00 81.50 264 ALA A CA 1
ATOM 2176 C C . ALA A 1 264 ? -8.340 -2.502 -40.125 1.00 81.50 264 ALA A C 1
ATOM 2178 O O . ALA A 1 264 ? -8.639 -3.282 -39.230 1.00 81.50 264 ALA A O 1
ATOM 2179 N N . SER A 1 265 ? -7.781 -2.915 -41.269 1.00 78.88 265 SER A N 1
ATOM 2180 C CA . SER A 1 265 ? -7.512 -4.325 -41.581 1.00 78.88 265 SER A CA 1
ATOM 2181 C C . SER A 1 265 ? -6.495 -4.980 -40.643 1.00 78.88 265 SER A C 1
ATOM 2183 O O . SER A 1 265 ? -6.615 -6.163 -40.340 1.00 78.88 265 SER A O 1
ATOM 2185 N N . ASP A 1 266 ? -5.497 -4.222 -40.177 1.00 78.62 266 ASP A N 1
ATOM 2186 C CA . ASP A 1 266 ? -4.487 -4.721 -39.239 1.00 78.62 266 ASP A CA 1
ATOM 2187 C C . ASP A 1 266 ? -5.119 -4.956 -37.862 1.00 78.62 266 ASP A C 1
ATOM 2189 O O . ASP A 1 266 ? -4.851 -5.960 -37.206 1.00 78.62 266 ASP A O 1
ATOM 2193 N N . MET A 1 267 ? -6.008 -4.048 -37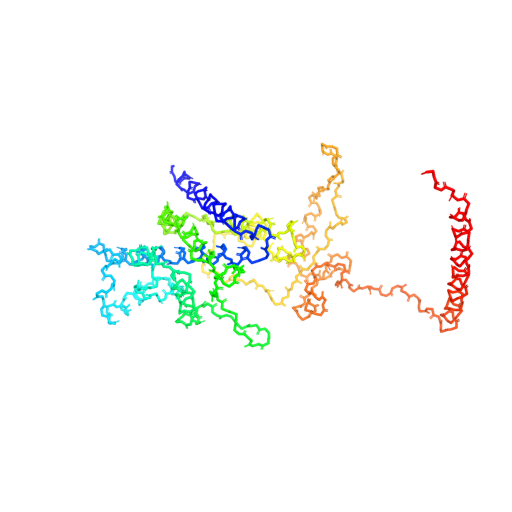.446 1.00 77.00 267 MET A N 1
ATOM 2194 C CA . MET A 1 267 ? -6.780 -4.185 -36.214 1.00 77.00 267 MET A CA 1
ATOM 2195 C C . MET A 1 267 ? -7.730 -5.381 -36.280 1.00 77.00 267 MET A C 1
ATOM 2197 O O . MET A 1 267 ? -7.766 -6.162 -35.333 1.00 77.00 267 MET A O 1
ATOM 2201 N N . ASP A 1 268 ? -8.452 -5.556 -37.389 1.00 81.50 268 ASP A N 1
ATOM 2202 C CA . ASP A 1 268 ? -9.349 -6.697 -37.591 1.00 81.50 268 ASP A CA 1
ATOM 2203 C C . ASP A 1 268 ? -8.582 -8.027 -37.526 1.00 81.50 268 ASP A C 1
ATOM 2205 O O . ASP A 1 268 ? -9.010 -8.948 -36.833 1.00 81.50 268 ASP A O 1
ATOM 2209 N N . LEU A 1 269 ? -7.401 -8.103 -38.152 1.00 79.31 269 LEU A N 1
ATOM 2210 C CA . LEU A 1 269 ? -6.534 -9.283 -38.108 1.00 79.31 269 LEU A CA 1
ATOM 2211 C C . LEU A 1 269 ? -6.051 -9.607 -36.684 1.00 79.31 269 LEU A C 1
ATOM 2213 O O . LEU A 1 269 ? -6.085 -10.769 -36.267 1.00 79.31 269 LEU A O 1
ATOM 2217 N N . ILE A 1 270 ? -5.596 -8.598 -35.932 1.00 76.50 270 ILE A N 1
ATOM 2218 C CA . ILE A 1 270 ? -5.177 -8.760 -34.529 1.00 76.50 270 ILE A CA 1
ATOM 2219 C C . ILE A 1 270 ? -6.360 -9.237 -33.678 1.00 76.50 270 ILE A C 1
ATOM 2221 O O . ILE A 1 270 ? -6.211 -10.160 -32.876 1.00 76.50 270 ILE A O 1
ATOM 2225 N N . LEU A 1 271 ? -7.538 -8.636 -33.865 1.00 77.56 271 LEU A N 1
ATOM 2226 C CA . LEU A 1 271 ? -8.750 -8.969 -33.119 1.00 77.56 271 LEU A CA 1
ATOM 2227 C C . LEU A 1 271 ? -9.225 -10.391 -33.411 1.00 77.56 271 LEU A C 1
ATOM 2229 O O . LEU A 1 271 ? -9.504 -11.138 -32.475 1.00 77.56 271 LEU A O 1
ATOM 2233 N N . GLU A 1 272 ? -9.282 -10.782 -34.681 1.00 79.75 272 GLU A N 1
ATOM 2234 C CA . GLU A 1 272 ? -9.670 -12.130 -35.095 1.00 79.75 272 GLU A CA 1
ATOM 2235 C C . GLU A 1 272 ? -8.703 -13.179 -34.529 1.00 79.75 272 GLU A C 1
ATOM 2237 O O . GLU A 1 272 ? -9.125 -14.197 -33.978 1.00 79.75 272 GLU A O 1
ATOM 2242 N N . THR A 1 273 ? -7.399 -12.901 -34.595 1.00 76.25 273 THR A N 1
ATOM 2243 C CA . THR A 1 273 ? -6.352 -13.800 -34.089 1.00 76.25 273 THR A CA 1
ATOM 2244 C C . THR A 1 273 ? -6.433 -13.954 -32.570 1.00 76.25 273 THR A C 1
ATOM 2246 O O . THR A 1 273 ? -6.361 -15.071 -32.052 1.00 76.25 273 THR A O 1
ATOM 2249 N N . PHE A 1 274 ? -6.673 -12.853 -31.854 1.00 73.88 274 PHE A N 1
ATOM 2250 C CA . PHE A 1 274 ? -6.875 -12.870 -30.408 1.00 73.88 274 PHE A CA 1
ATOM 2251 C C . PHE A 1 274 ? -8.138 -13.645 -30.003 1.00 73.88 274 PHE A C 1
ATOM 2253 O O . PHE A 1 274 ? -8.106 -14.445 -29.067 1.00 73.88 274 PHE A O 1
ATOM 2260 N N . GLN A 1 275 ? -9.252 -13.438 -30.713 1.00 74.69 275 GLN A N 1
ATOM 2261 C CA . GLN A 1 275 ? -10.534 -14.089 -30.424 1.00 74.69 275 GLN A CA 1
ATOM 2262 C C . GLN A 1 275 ? -10.499 -15.594 -30.689 1.00 74.69 275 GLN A C 1
ATOM 2264 O O . GLN A 1 275 ? -10.985 -16.376 -29.871 1.00 74.69 275 GLN A O 1
ATOM 2269 N N . ASN A 1 276 ? -9.913 -16.000 -31.815 1.00 76.81 276 ASN A N 1
ATOM 2270 C CA . ASN A 1 276 ? -9.886 -17.397 -32.237 1.00 76.81 276 ASN A CA 1
ATOM 2271 C C . ASN A 1 276 ? -8.784 -18.208 -31.550 1.00 76.81 276 ASN A C 1
ATOM 2273 O O . ASN A 1 276 ? -8.796 -19.434 -31.645 1.00 76.81 276 ASN A O 1
ATOM 2277 N N . LYS A 1 277 ? -7.841 -17.541 -30.864 1.00 67.38 277 LYS A N 1
ATOM 2278 C CA . LYS A 1 277 ? -6.663 -18.161 -30.237 1.00 67.38 277 LYS A CA 1
ATOM 2279 C C . LYS A 1 277 ? -5.925 -19.098 -31.194 1.00 67.38 277 LYS A C 1
ATOM 2281 O O . LYS A 1 277 ? -5.467 -20.171 -30.811 1.00 67.38 277 LYS A O 1
ATOM 2286 N N . ALA A 1 278 ? -5.867 -18.712 -32.463 1.00 66.06 278 ALA A N 1
ATOM 2287 C CA . ALA A 1 278 ? -5.257 -19.522 -33.498 1.00 66.06 278 ALA A CA 1
ATOM 2288 C C . ALA A 1 278 ? -3.761 -19.181 -33.554 1.00 66.06 278 ALA A C 1
ATOM 2290 O O . ALA A 1 278 ? -3.426 -18.057 -33.939 1.00 66.06 278 ALA A O 1
ATOM 2291 N N . PRO A 1 279 ? -2.854 -20.100 -33.169 1.00 65.12 279 PRO A N 1
ATOM 2292 C CA . PRO A 1 279 ? -1.432 -19.872 -33.359 1.00 65.12 279 PRO A CA 1
ATOM 2293 C C . PRO A 1 279 ? -1.160 -19.694 -34.853 1.00 65.12 279 PRO A C 1
ATOM 2295 O O . PRO A 1 279 ? -1.703 -20.411 -35.697 1.00 65.12 279 PRO A O 1
ATOM 2298 N N . LYS A 1 280 ? -0.334 -18.706 -35.180 1.00 72.12 280 LYS A N 1
ATOM 2299 C CA . LYS A 1 280 ? 0.042 -18.374 -36.549 1.00 72.12 280 LYS A CA 1
ATOM 2300 C C . LYS A 1 280 ? 1.539 -18.127 -36.572 1.00 72.12 280 LYS A C 1
ATOM 2302 O O . LYS A 1 280 ? 2.023 -17.265 -35.841 1.00 72.12 280 LYS A O 1
ATOM 2307 N N . SER A 1 281 ? 2.252 -18.891 -37.396 1.00 65.44 281 SER A N 1
ATOM 2308 C CA . SER A 1 281 ? 3.708 -18.780 -37.515 1.00 65.44 281 SER A CA 1
ATOM 2309 C C . SER A 1 281 ? 4.120 -17.327 -37.768 1.00 65.44 281 SER A C 1
ATOM 2311 O O . SER A 1 281 ? 3.471 -16.629 -38.551 1.00 65.44 281 SER A O 1
ATOM 2313 N N . ASP A 1 282 ? 5.153 -16.879 -37.051 1.00 68.12 282 ASP A N 1
ATOM 2314 C CA . ASP A 1 282 ? 5.741 -15.536 -37.158 1.00 68.12 282 ASP A CA 1
ATOM 2315 C C . ASP A 1 282 ? 4.758 -14.367 -36.888 1.00 68.12 282 ASP A C 1
ATOM 2317 O O . ASP A 1 282 ? 4.977 -13.234 -37.322 1.00 68.12 282 ASP A O 1
ATOM 2321 N N . PHE A 1 283 ? 3.643 -14.643 -36.192 1.00 71.38 283 PHE A N 1
ATOM 2322 C CA . PHE A 1 283 ? 2.609 -13.647 -35.885 1.00 71.38 283 PHE A CA 1
ATOM 2323 C C . PHE A 1 283 ? 1.907 -13.846 -34.536 1.00 71.38 283 PHE A C 1
ATOM 2325 O O . PHE A 1 283 ? 1.656 -12.872 -33.833 1.00 71.38 283 PHE A O 1
ATOM 2332 N N . CYS A 1 284 ? 1.566 -15.080 -34.160 1.00 75.94 284 CYS A N 1
ATOM 2333 C CA . CYS A 1 284 ? 0.829 -15.388 -32.937 1.00 75.94 284 CYS A CA 1
ATOM 2334 C C . CYS A 1 284 ? 1.300 -16.705 -32.313 1.00 75.94 284 CYS A C 1
ATOM 2336 O O . CYS A 1 284 ? 1.204 -17.759 -32.940 1.00 75.94 284 CYS A O 1
ATOM 2338 N N . ALA A 1 285 ? 1.730 -16.654 -31.054 1.00 73.06 285 ALA A N 1
ATOM 2339 C CA . ALA A 1 285 ? 2.092 -17.818 -30.258 1.00 73.06 285 ALA A CA 1
ATOM 2340 C C . ALA A 1 285 ? 1.159 -17.957 -29.049 1.00 73.06 285 ALA A C 1
ATOM 2342 O O . ALA A 1 285 ? 0.802 -16.974 -28.400 1.00 73.06 285 ALA A O 1
ATOM 2343 N N . LEU A 1 286 ? 0.776 -19.195 -28.750 1.00 76.00 286 LEU A N 1
ATOM 2344 C CA . LEU A 1 286 ? 0.115 -19.575 -27.505 1.00 76.00 286 LEU A CA 1
ATOM 2345 C C . LEU A 1 286 ? 1.191 -20.127 -26.583 1.00 76.00 286 LEU A C 1
ATOM 2347 O O . LEU A 1 286 ? 1.887 -21.061 -26.966 1.00 76.00 286 LEU A O 1
ATOM 2351 N N . VAL A 1 287 ? 1.345 -19.521 -25.412 1.00 68.94 287 VAL A N 1
ATOM 2352 C CA . VAL A 1 287 ? 2.489 -19.766 -24.539 1.00 68.94 287 VAL A CA 1
ATOM 2353 C C . VAL A 1 287 ? 2.019 -20.095 -23.132 1.00 68.94 287 VAL A C 1
ATOM 2355 O O . VAL A 1 287 ? 1.242 -19.357 -22.527 1.00 68.94 287 VAL A O 1
ATOM 2358 N N . SER A 1 288 ? 2.505 -21.201 -22.591 1.00 74.31 288 SER A N 1
ATOM 2359 C CA . SER A 1 288 ? 2.277 -21.587 -21.202 1.00 74.31 288 SER A CA 1
ATOM 2360 C C . SER A 1 288 ? 3.179 -20.812 -20.234 1.00 74.31 288 SER A C 1
ATOM 2362 O O . SER A 1 288 ? 4.232 -20.285 -20.592 1.00 74.31 288 SER A O 1
ATOM 2364 N N . PHE A 1 289 ? 2.790 -20.762 -18.960 1.00 61.19 289 PHE A N 1
ATOM 2365 C CA . PHE A 1 289 ? 3.617 -20.136 -17.922 1.00 61.19 289 PHE A CA 1
ATOM 2366 C C . PHE A 1 289 ? 4.978 -20.837 -17.732 1.00 61.19 289 PHE A C 1
ATOM 2368 O O . PHE A 1 289 ? 5.972 -20.183 -17.408 1.00 61.19 289 PHE A O 1
ATOM 2375 N N . ASP A 1 290 ? 5.040 -22.147 -17.977 1.00 65.31 290 ASP A N 1
ATOM 2376 C CA . ASP A 1 290 ? 6.274 -22.930 -17.886 1.00 65.31 290 ASP A CA 1
ATOM 2377 C C . ASP A 1 290 ? 7.268 -22.512 -18.987 1.00 65.31 290 ASP A C 1
ATOM 2379 O O . ASP A 1 290 ? 8.419 -22.199 -18.687 1.00 65.31 290 ASP A O 1
ATOM 2383 N N . GLU A 1 291 ? 6.808 -22.364 -20.235 1.00 61.69 291 GLU A N 1
ATOM 2384 C CA . GLU A 1 291 ? 7.634 -21.876 -21.356 1.00 61.69 291 GLU A CA 1
ATOM 2385 C C . GLU A 1 291 ? 8.128 -20.438 -21.140 1.00 61.69 291 GLU A C 1
ATOM 2387 O O . GLU A 1 291 ? 9.248 -20.089 -21.517 1.00 61.69 291 GLU A O 1
ATOM 2392 N N . ILE A 1 292 ? 7.303 -19.597 -20.506 1.00 57.31 292 ILE A N 1
ATOM 2393 C CA . ILE A 1 292 ? 7.685 -18.231 -20.119 1.00 57.31 292 ILE A CA 1
ATOM 2394 C C . ILE A 1 292 ? 8.794 -18.264 -19.070 1.00 57.31 292 ILE A C 1
ATOM 2396 O O . ILE A 1 292 ? 9.762 -17.505 -19.156 1.00 57.31 292 ILE A O 1
ATOM 2400 N N . THR A 1 293 ? 8.683 -19.167 -18.099 1.00 54.28 293 THR A N 1
ATOM 2401 C CA . THR A 1 293 ? 9.684 -19.343 -17.044 1.00 54.28 293 THR A CA 1
ATOM 2402 C C . THR A 1 293 ? 11.020 -19.813 -17.626 1.00 54.28 293 THR A C 1
ATOM 2404 O O . THR A 1 293 ? 12.060 -19.236 -17.304 1.00 54.28 293 THR A O 1
ATOM 2407 N N . GLU A 1 294 ? 11.002 -20.782 -18.547 1.00 62.22 294 GLU A N 1
ATOM 2408 C CA . GLU A 1 294 ? 12.197 -21.276 -19.251 1.00 62.22 294 GLU A CA 1
ATOM 2409 C C . GLU A 1 294 ? 12.917 -20.177 -20.048 1.00 62.22 294 GLU A C 1
ATOM 2411 O O . GLU A 1 294 ? 14.146 -20.173 -20.137 1.00 62.22 294 GLU A O 1
ATOM 2416 N N . LYS A 1 295 ? 12.177 -19.195 -20.577 1.00 60.75 295 LYS A N 1
ATOM 2417 C CA . LYS A 1 295 ? 12.734 -18.059 -21.333 1.00 60.75 295 LYS A CA 1
ATOM 2418 C C . LYS A 1 295 ? 12.957 -16.814 -20.473 1.00 60.75 295 LYS A C 1
ATOM 2420 O O . LYS A 1 295 ? 12.931 -15.684 -20.967 1.00 60.75 295 LYS A O 1
ATOM 2425 N N . ASN A 1 296 ? 13.227 -17.001 -19.176 1.00 50.31 296 ASN A N 1
ATOM 2426 C CA . ASN A 1 296 ? 13.525 -15.932 -18.212 1.00 50.31 296 ASN A CA 1
ATOM 2427 C C . ASN A 1 296 ? 12.451 -14.833 -18.179 1.00 50.31 296 ASN A C 1
ATOM 2429 O O . ASN A 1 296 ? 12.762 -13.633 -18.122 1.00 50.31 296 ASN A O 1
ATOM 2433 N N . TYR A 1 297 ? 11.193 -15.263 -18.250 1.00 51.78 297 TYR A N 1
ATOM 2434 C CA . TYR A 1 297 ? 9.995 -14.435 -18.290 1.00 51.78 297 TYR A CA 1
ATOM 2435 C C . TYR A 1 297 ? 9.910 -13.479 -19.493 1.00 51.78 297 TYR A C 1
ATOM 2437 O O . TYR A 1 297 ? 9.077 -12.581 -19.512 1.00 51.78 297 TYR A O 1
ATOM 2445 N N . SER A 1 298 ? 10.749 -13.643 -20.522 1.00 49.62 298 SER A N 1
ATOM 2446 C CA . SER A 1 298 ? 10.675 -12.795 -21.716 1.00 49.62 298 SER A CA 1
ATOM 2447 C C . SER A 1 298 ? 9.340 -12.999 -22.422 1.00 49.62 298 SER A C 1
ATOM 2449 O O . SER A 1 298 ? 9.010 -14.124 -22.735 1.00 49.62 298 SER A O 1
ATOM 2451 N N . LEU A 1 299 ? 8.581 -11.949 -22.726 1.00 55.38 299 LEU A N 1
ATOM 2452 C CA . LEU A 1 299 ? 7.342 -12.056 -23.515 1.00 55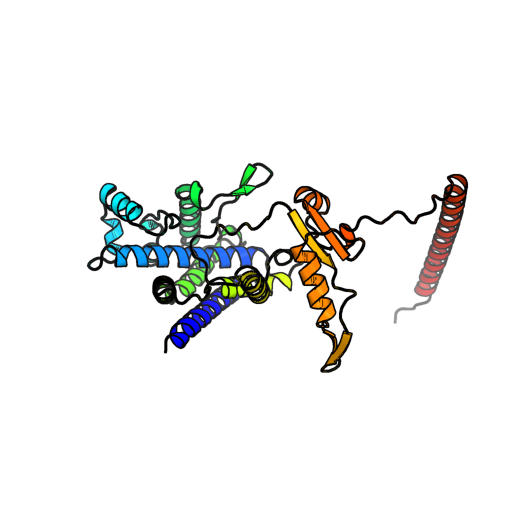.38 299 LEU A CA 1
ATOM 2453 C C . LEU A 1 299 ? 7.527 -11.610 -24.969 1.00 55.38 299 LEU A C 1
ATOM 2455 O O . LEU A 1 299 ? 6.554 -11.303 -25.651 1.00 55.38 299 LEU A O 1
ATOM 2459 N N . ASN A 1 300 ? 8.772 -11.556 -25.453 1.00 60.31 300 ASN A N 1
ATOM 2460 C CA . ASN A 1 300 ? 9.045 -11.245 -26.852 1.00 60.31 300 ASN A CA 1
ATOM 2461 C C . ASN A 1 300 ? 8.447 -12.357 -27.735 1.00 60.31 300 ASN A C 1
ATOM 2463 O O . ASN A 1 300 ? 8.977 -13.470 -27.696 1.00 60.31 300 ASN A O 1
ATOM 2467 N N . PRO A 1 301 ? 7.402 -12.086 -28.545 1.00 59.53 301 PRO A N 1
ATOM 2468 C CA . PRO A 1 301 ? 6.733 -13.121 -29.333 1.00 59.53 301 PRO A CA 1
ATOM 2469 C C . PRO A 1 301 ? 7.696 -13.876 -30.261 1.00 59.53 301 PRO A C 1
ATOM 2471 O O . PRO A 1 301 ? 7.555 -15.084 -30.433 1.00 59.53 301 PRO A O 1
ATOM 2474 N N . GLY A 1 302 ? 8.740 -13.196 -30.759 1.00 62.91 302 GLY A N 1
ATOM 2475 C CA . GLY A 1 302 ? 9.793 -13.774 -31.597 1.00 62.91 302 GLY A CA 1
ATOM 2476 C C . GLY A 1 302 ? 10.558 -14.926 -30.947 1.00 62.91 302 GLY A C 1
ATOM 2477 O O . GLY A 1 302 ? 11.084 -15.786 -31.643 1.00 62.91 302 GLY A O 1
ATOM 2478 N N . GLN A 1 303 ? 10.590 -14.989 -29.614 1.00 63.00 303 GLN A N 1
ATOM 2479 C CA . GLN A 1 303 ? 11.204 -16.103 -28.896 1.00 63.00 303 GLN A CA 1
ATOM 2480 C C . GLN A 1 303 ? 10.301 -17.336 -28.838 1.00 63.00 303 GLN A C 1
ATOM 2482 O O . GLN A 1 303 ? 10.796 -18.413 -28.524 1.00 63.00 303 GLN A O 1
ATOM 2487 N N . TYR A 1 304 ? 9.002 -17.201 -29.115 1.00 66.50 304 TYR A N 1
ATOM 2488 C CA . TYR A 1 304 ? 7.987 -18.258 -29.011 1.00 66.50 304 TYR A CA 1
ATOM 2489 C C . TYR A 1 304 ? 7.437 -18.713 -30.353 1.00 66.50 304 TYR A C 1
ATOM 2491 O O . TYR A 1 304 ? 6.681 -19.681 -30.406 1.00 66.50 304 TYR A O 1
ATOM 2499 N N . PHE A 1 305 ? 7.819 -18.047 -31.437 1.00 67.25 305 PHE A N 1
ATOM 2500 C CA . PHE A 1 305 ? 7.532 -18.548 -32.764 1.00 67.25 305 PHE A CA 1
ATOM 2501 C C . PHE A 1 305 ? 8.319 -19.833 -32.982 1.00 67.25 305 PHE A C 1
ATOM 2503 O O . PHE A 1 305 ? 9.547 -19.858 -32.916 1.00 67.25 305 PHE A O 1
ATOM 2510 N N . THR A 1 306 ? 7.597 -20.924 -33.224 1.00 50.50 306 THR A N 1
ATOM 2511 C CA . THR A 1 306 ? 8.195 -22.113 -33.816 1.00 50.50 306 THR A CA 1
ATOM 2512 C C . THR A 1 306 ? 8.732 -21.698 -35.172 1.00 50.50 306 THR A C 1
ATOM 2514 O O . THR A 1 306 ? 7.953 -21.366 -36.067 1.00 50.50 306 THR A O 1
ATOM 2517 N N . ILE A 1 307 ? 10.057 -21.675 -35.299 1.00 46.66 307 ILE A N 1
ATOM 2518 C CA . ILE A 1 307 ? 10.718 -21.621 -36.596 1.00 46.66 307 ILE A CA 1
ATOM 2519 C C . ILE A 1 307 ? 10.210 -22.858 -37.337 1.00 46.66 307 ILE A C 1
ATOM 2521 O O . ILE A 1 307 ? 10.503 -23.982 -36.931 1.00 46.66 307 ILE A O 1
ATOM 2525 N N . GLU A 1 308 ? 9.378 -22.673 -38.363 1.00 43.78 308 GLU A N 1
ATOM 2526 C CA . GLU A 1 308 ? 9.208 -23.734 -39.348 1.00 43.78 308 GLU A CA 1
ATOM 2527 C C . GLU A 1 308 ? 10.590 -23.945 -39.949 1.00 43.78 308 GLU A C 1
ATOM 2529 O O . GLU A 1 308 ? 11.166 -23.026 -40.532 1.00 43.78 308 GLU A O 1
ATOM 2534 N N . ASP A 1 309 ? 11.156 -25.119 -39.692 1.00 35.62 309 ASP A N 1
ATOM 2535 C CA . ASP A 1 309 ? 12.492 -25.496 -40.118 1.00 35.62 309 ASP A CA 1
ATOM 2536 C C . ASP A 1 309 ? 12.543 -25.473 -41.653 1.00 35.62 309 ASP A C 1
ATOM 2538 O O . ASP A 1 309 ? 12.213 -26.441 -42.334 1.00 35.62 309 ASP A O 1
ATOM 2542 N N . THR A 1 310 ? 12.913 -24.328 -42.220 1.00 43.09 310 THR A N 1
ATOM 2543 C CA . THR A 1 310 ? 13.324 -24.216 -43.622 1.00 43.09 310 THR A CA 1
ATOM 2544 C C . THR A 1 310 ? 14.834 -24.375 -43.755 1.00 43.09 310 THR A C 1
ATOM 2546 O O . THR A 1 310 ? 15.393 -24.030 -44.795 1.00 43.09 310 THR A O 1
ATOM 2549 N N . SER A 1 311 ? 15.521 -24.855 -42.711 1.00 37.59 311 SER A N 1
ATOM 2550 C CA . SER A 1 311 ? 16.933 -25.187 -42.816 1.00 37.59 311 SER A CA 1
ATOM 2551 C C . SER A 1 311 ? 17.069 -26.539 -43.515 1.00 37.59 311 SER A C 1
ATOM 2553 O O . SER A 1 311 ? 16.765 -27.599 -42.971 1.00 37.59 311 SER A O 1
ATOM 2555 N N . GLU A 1 312 ? 17.499 -26.514 -44.777 1.00 44.25 312 GLU A N 1
ATOM 2556 C CA . GLU A 1 312 ? 18.117 -27.698 -45.359 1.00 44.25 312 GLU A CA 1
ATOM 2557 C C . GLU A 1 312 ? 19.290 -28.076 -44.446 1.00 44.25 312 GLU A C 1
ATOM 2559 O O . GLU A 1 312 ? 20.200 -27.279 -44.210 1.00 44.25 312 GLU A O 1
ATOM 2564 N N . THR A 1 313 ? 19.233 -29.274 -43.869 1.00 41.72 313 THR A N 1
ATOM 2565 C CA . THR A 1 313 ? 20.284 -29.804 -43.002 1.00 41.72 313 THR A CA 1
ATOM 2566 C C . THR A 1 313 ? 21.589 -29.890 -43.788 1.00 41.72 313 THR A C 1
ATOM 2568 O O . THR A 1 313 ? 21.756 -30.799 -44.604 1.00 41.72 313 THR A O 1
ATOM 2571 N N . ILE A 1 314 ? 22.512 -28.959 -43.541 1.00 55.38 314 ILE A N 1
ATOM 2572 C CA . ILE A 1 314 ? 23.895 -29.050 -44.019 1.00 55.38 314 ILE A CA 1
ATOM 2573 C C . ILE A 1 314 ? 24.542 -30.317 -43.462 1.00 55.38 314 ILE A C 1
ATOM 2575 O O . ILE A 1 314 ? 24.367 -30.680 -42.295 1.00 55.38 314 ILE A O 1
ATOM 2579 N N . SER A 1 315 ? 25.261 -31.027 -44.324 1.00 64.62 315 SER A N 1
ATOM 2580 C CA . SER A 1 315 ? 25.873 -32.305 -43.976 1.00 64.62 315 SER A CA 1
ATOM 2581 C C . SER A 1 315 ? 27.033 -32.116 -42.992 1.00 64.62 315 SER A C 1
ATOM 2583 O O . SER A 1 315 ? 27.673 -31.065 -42.938 1.00 64.62 315 SER A O 1
ATOM 2585 N N . GLN A 1 316 ? 27.364 -33.163 -42.232 1.00 53.06 316 GLN A N 1
ATOM 2586 C CA . GLN A 1 316 ? 28.463 -33.126 -41.259 1.00 53.06 316 GLN A CA 1
ATOM 2587 C C . GLN A 1 316 ? 29.813 -32.721 -41.889 1.00 53.06 316 GLN A C 1
ATOM 2589 O O . GLN A 1 316 ? 30.600 -32.020 -41.260 1.00 53.06 316 GLN A O 1
ATOM 2594 N N . ALA A 1 317 ? 30.050 -33.087 -43.152 1.00 63.19 317 ALA A N 1
ATOM 2595 C CA . ALA A 1 317 ? 31.263 -32.716 -43.879 1.00 63.19 317 ALA A CA 1
ATOM 2596 C C . ALA A 1 317 ? 31.323 -31.215 -44.226 1.00 63.19 317 ALA A C 1
ATOM 2598 O O . ALA A 1 317 ? 32.399 -30.620 -44.211 1.00 63.19 317 ALA A O 1
ATOM 2599 N N . GLU A 1 318 ? 30.182 -30.586 -44.521 1.00 57.38 318 GLU A N 1
ATOM 2600 C CA . GLU A 1 318 ? 30.109 -29.142 -44.783 1.00 57.38 318 GLU A CA 1
ATOM 2601 C C . GLU A 1 318 ? 30.299 -28.339 -43.498 1.00 57.38 318 GLU A C 1
ATOM 2603 O O . GLU A 1 318 ? 31.005 -27.332 -43.503 1.00 57.38 318 GLU A O 1
ATOM 2608 N N . PHE A 1 319 ? 29.747 -28.824 -42.384 1.00 53.03 319 PHE A N 1
ATOM 2609 C CA . PHE A 1 319 ? 29.954 -28.229 -41.066 1.00 53.03 319 PHE A CA 1
ATOM 2610 C C . PHE A 1 319 ? 31.430 -28.254 -40.645 1.00 53.03 319 PHE A C 1
ATOM 2612 O O . PHE A 1 319 ? 31.965 -27.240 -40.196 1.00 53.03 319 PHE A O 1
ATOM 2619 N N . GLU A 1 320 ? 32.113 -29.387 -40.829 1.00 59.97 320 GLU A N 1
ATOM 2620 C CA . GLU A 1 320 ? 33.543 -29.514 -40.526 1.00 59.97 320 GLU A CA 1
ATOM 2621 C C . GLU A 1 320 ? 34.393 -28.557 -41.376 1.00 59.97 320 GLU A C 1
ATOM 2623 O O . GLU A 1 320 ? 35.301 -27.913 -40.850 1.00 59.97 320 GLU A O 1
ATOM 2628 N N . ASN A 1 321 ? 34.054 -28.390 -42.659 1.00 66.31 321 ASN A N 1
ATOM 2629 C CA . ASN A 1 321 ? 34.747 -27.464 -43.557 1.00 66.31 321 ASN A CA 1
ATOM 2630 C C . ASN A 1 321 ? 34.545 -25.997 -43.130 1.00 66.31 321 ASN A C 1
ATOM 2632 O O . ASN A 1 321 ? 35.506 -25.231 -43.041 1.00 66.31 321 ASN A O 1
ATOM 2636 N N . LEU A 1 322 ? 33.314 -25.631 -42.758 1.00 56.31 322 LEU A N 1
ATOM 2637 C CA . LEU A 1 322 ? 32.977 -24.288 -42.280 1.00 56.31 322 LEU A CA 1
ATOM 2638 C C . LEU A 1 322 ? 33.702 -23.956 -40.967 1.00 56.31 322 LEU A C 1
ATOM 2640 O O . LEU A 1 322 ? 34.270 -22.875 -40.814 1.00 56.31 322 LEU A O 1
ATOM 2644 N N . MET A 1 323 ? 33.751 -24.911 -40.034 1.00 59.78 323 MET A N 1
ATOM 2645 C CA . MET A 1 323 ? 34.476 -24.756 -38.771 1.00 59.78 323 MET A CA 1
ATOM 2646 C C . MET A 1 323 ? 35.984 -24.621 -38.978 1.00 59.78 323 MET A C 1
ATOM 2648 O O . MET A 1 323 ? 36.640 -23.865 -38.255 1.00 59.78 323 MET A O 1
ATOM 2652 N N . GLN A 1 324 ? 36.542 -25.317 -39.969 1.00 63.41 324 GLN A N 1
ATOM 2653 C CA . GLN A 1 324 ? 37.953 -25.203 -40.317 1.00 63.41 324 GLN A CA 1
ATOM 2654 C C . GLN A 1 324 ? 38.258 -23.829 -40.930 1.00 63.41 324 GLN A C 1
ATOM 2656 O O . GLN A 1 324 ? 39.224 -23.183 -40.523 1.00 63.41 324 GLN A O 1
ATOM 2661 N N . GLN A 1 325 ? 37.389 -23.342 -41.820 1.00 65.19 325 GLN A N 1
ATOM 2662 C CA . GLN A 1 325 ? 37.500 -22.015 -42.420 1.00 65.19 325 GLN A CA 1
ATOM 2663 C C . GLN A 1 325 ? 37.428 -20.902 -41.364 1.00 65.19 325 GLN A C 1
ATOM 2665 O O . GLN A 1 325 ? 38.316 -20.051 -41.319 1.00 65.19 325 GLN A O 1
ATOM 2670 N N . TYR A 1 326 ? 36.444 -20.946 -40.460 1.00 50.94 326 TYR A N 1
ATOM 2671 C CA . TYR A 1 326 ? 36.319 -19.957 -39.383 1.00 50.94 326 TYR A CA 1
ATOM 2672 C C . TYR A 1 326 ? 37.473 -20.016 -38.385 1.00 50.94 326 TYR A C 1
ATOM 2674 O O . TYR A 1 326 ? 37.915 -18.980 -37.892 1.00 50.94 326 TYR A O 1
ATOM 2682 N N . SER A 1 327 ? 38.012 -21.206 -38.114 1.00 52.25 327 SER A N 1
ATOM 2683 C CA . SER A 1 327 ? 39.190 -21.345 -37.253 1.00 52.25 327 SER A CA 1
ATOM 2684 C C . SER A 1 327 ? 40.437 -20.722 -37.889 1.00 52.25 327 SER A C 1
ATOM 2686 O O . SER A 1 327 ? 41.217 -20.069 -37.197 1.00 52.25 327 SER A O 1
ATOM 2688 N N . SER A 1 328 ? 40.620 -20.881 -39.204 1.00 62.84 328 SER A N 1
ATOM 2689 C CA . SER A 1 328 ? 41.718 -20.244 -39.942 1.00 62.84 328 SER A CA 1
ATOM 2690 C C . SER A 1 328 ? 41.570 -18.724 -40.026 1.00 62.84 328 SER A C 1
ATOM 2692 O O . SER A 1 328 ? 42.557 -18.009 -39.866 1.00 62.84 328 SER A O 1
ATOM 2694 N N . GLU A 1 329 ? 40.353 -18.221 -40.227 1.00 59.03 329 GLU A N 1
ATOM 2695 C CA . GLU A 1 329 ? 40.073 -16.783 -40.240 1.00 59.03 329 GLU A CA 1
ATOM 2696 C C . GLU A 1 329 ? 40.321 -16.150 -38.863 1.00 59.03 329 GLU A C 1
ATOM 2698 O O . GLU A 1 329 ? 40.999 -15.129 -38.754 1.00 59.03 329 GLU A O 1
ATOM 2703 N N . LEU A 1 330 ? 39.880 -16.814 -37.790 1.00 50.12 330 LEU A N 1
ATOM 2704 C CA . LEU A 1 330 ? 40.130 -16.373 -36.420 1.00 50.12 330 LEU A CA 1
ATOM 2705 C C . LEU A 1 330 ? 41.629 -16.340 -36.080 1.00 50.12 330 LEU A C 1
ATOM 2707 O O . LEU A 1 330 ? 42.089 -15.405 -35.426 1.00 50.12 330 LEU A O 1
ATOM 2711 N N . ALA A 1 331 ? 42.405 -17.325 -36.543 1.00 62.44 331 ALA A N 1
ATOM 2712 C CA . ALA A 1 331 ? 43.857 -17.328 -36.369 1.00 62.44 331 ALA A CA 1
ATOM 2713 C C . ALA A 1 331 ? 44.520 -16.128 -37.070 1.00 62.44 331 ALA A C 1
ATOM 2715 O O . ALA A 1 331 ? 45.353 -15.454 -36.468 1.00 62.44 331 ALA A O 1
ATOM 2716 N N . SER A 1 332 ? 44.087 -15.802 -38.294 1.00 60.44 332 SER A N 1
ATOM 2717 C CA . SER A 1 332 ? 44.577 -14.628 -39.029 1.00 60.44 332 SER A CA 1
ATOM 2718 C C . SER A 1 332 ? 44.273 -13.315 -38.300 1.00 60.44 332 SER A C 1
ATOM 2720 O O . SER A 1 332 ? 45.117 -12.422 -38.267 1.00 60.44 332 SER A O 1
ATOM 2722 N N . LEU A 1 333 ? 43.091 -13.197 -37.687 1.00 55.66 333 LEU A N 1
ATOM 2723 C CA . LEU A 1 333 ? 42.709 -12.012 -36.910 1.00 55.66 333 LEU A CA 1
ATOM 2724 C C . LEU A 1 333 ? 43.548 -11.857 -35.632 1.00 55.66 333 LEU A C 1
ATOM 2726 O O . LEU A 1 333 ? 43.848 -10.733 -35.223 1.00 55.66 333 LEU A O 1
ATOM 2730 N N . PHE A 1 334 ? 43.963 -12.961 -35.001 1.00 59.00 334 PHE A N 1
ATOM 2731 C CA . PHE A 1 334 ? 44.880 -12.901 -33.860 1.00 59.00 334 PHE A CA 1
ATOM 2732 C C . PHE A 1 334 ? 46.286 -12.446 -34.260 1.00 59.00 334 PHE A C 1
ATOM 2734 O O . PHE A 1 334 ? 46.876 -11.635 -33.542 1.00 59.00 334 PHE A O 1
ATOM 2741 N N . ASP A 1 335 ? 46.798 -12.902 -35.403 1.00 72.94 335 ASP A N 1
ATOM 2742 C CA . ASP A 1 335 ? 48.094 -12.453 -35.923 1.00 72.94 335 ASP A CA 1
ATOM 2743 C C . ASP A 1 335 ? 48.064 -10.960 -36.289 1.00 72.94 335 ASP A C 1
ATOM 2745 O O . ASP A 1 335 ? 48.974 -10.203 -35.940 1.00 72.94 335 ASP A O 1
ATOM 2749 N N . GLU A 1 336 ? 46.984 -10.499 -36.924 1.00 70.50 336 GLU A N 1
ATOM 2750 C CA . GLU A 1 336 ? 46.787 -9.083 -37.244 1.00 70.50 336 GLU A CA 1
ATOM 2751 C C . GLU A 1 336 ? 46.698 -8.224 -35.975 1.00 70.50 336 GLU A C 1
ATOM 2753 O O . GLU A 1 336 ? 47.340 -7.177 -35.883 1.00 70.50 336 GLU A O 1
ATOM 2758 N N . SER A 1 337 ? 45.994 -8.705 -34.945 1.00 62.16 337 SER A N 1
ATOM 2759 C CA . SER A 1 337 ? 45.921 -8.038 -33.643 1.00 62.16 337 SER A CA 1
ATOM 2760 C C . SER A 1 337 ? 47.293 -7.901 -32.970 1.00 62.16 337 SER A C 1
ATOM 2762 O O . SER A 1 337 ? 47.595 -6.836 -32.425 1.00 62.16 337 SER A O 1
ATOM 2764 N N . GLN A 1 338 ? 48.145 -8.931 -33.032 1.00 66.62 338 GLN A N 1
ATOM 2765 C CA . GLN A 1 338 ? 49.503 -8.864 -32.476 1.00 66.62 338 GLN A CA 1
ATOM 2766 C C . GLN A 1 338 ? 50.397 -7.877 -33.233 1.00 66.62 338 GLN A C 1
ATOM 2768 O O . GLN A 1 338 ? 51.145 -7.124 -32.602 1.00 66.62 338 GLN A O 1
ATOM 2773 N N . ASN A 1 339 ? 50.297 -7.836 -34.563 1.00 71.62 339 ASN A N 1
ATOM 2774 C CA . ASN A 1 339 ? 51.029 -6.866 -35.377 1.00 71.62 339 ASN A CA 1
ATOM 2775 C C . ASN A 1 339 ? 50.609 -5.432 -35.037 1.00 71.62 339 ASN A C 1
ATOM 2777 O O . ASN A 1 339 ? 51.462 -4.581 -34.780 1.00 71.62 339 ASN A O 1
ATOM 2781 N N . LEU A 1 340 ? 49.300 -5.187 -34.929 1.00 64.44 340 LEU A N 1
ATOM 2782 C CA . LEU A 1 340 ? 48.764 -3.880 -34.552 1.00 64.44 340 LEU A CA 1
ATOM 2783 C C . LEU A 1 340 ? 49.236 -3.462 -33.150 1.00 64.44 340 LEU A C 1
ATOM 2785 O O . LEU A 1 340 ? 49.590 -2.307 -32.922 1.00 64.44 340 LEU A O 1
ATOM 2789 N N . GLN A 1 341 ? 49.297 -4.402 -32.202 1.00 61.81 341 GLN A N 1
ATOM 2790 C CA . GLN A 1 341 ? 49.836 -4.140 -30.865 1.00 61.81 341 GLN A CA 1
ATOM 2791 C C . GLN A 1 341 ? 51.317 -3.739 -30.889 1.00 61.81 341 GLN A C 1
ATOM 2793 O O . GLN A 1 341 ? 51.705 -2.823 -30.159 1.00 61.81 341 GLN A O 1
ATOM 2798 N N . GLN A 1 342 ? 52.149 -4.382 -31.714 1.00 73.44 342 GLN A N 1
ATOM 2799 C CA . GLN A 1 342 ? 53.552 -3.984 -31.869 1.00 73.44 342 GLN A CA 1
ATOM 2800 C C . GLN A 1 342 ? 53.680 -2.588 -32.481 1.00 73.44 342 GLN A C 1
ATOM 2802 O O . GLN A 1 342 ? 54.468 -1.779 -31.992 1.00 73.44 342 GLN A O 1
ATOM 2807 N N . GLU A 1 343 ? 52.867 -2.279 -33.487 1.00 72.62 343 GLU A N 1
ATOM 2808 C CA . GLU A 1 343 ? 52.871 -0.984 -34.165 1.00 72.62 343 GLU A CA 1
ATOM 2809 C C . GLU A 1 343 ? 52.444 0.158 -33.225 1.00 72.62 343 GLU A C 1
ATOM 2811 O O . GLU A 1 343 ? 53.076 1.218 -33.183 1.00 72.62 343 GLU A O 1
ATOM 2816 N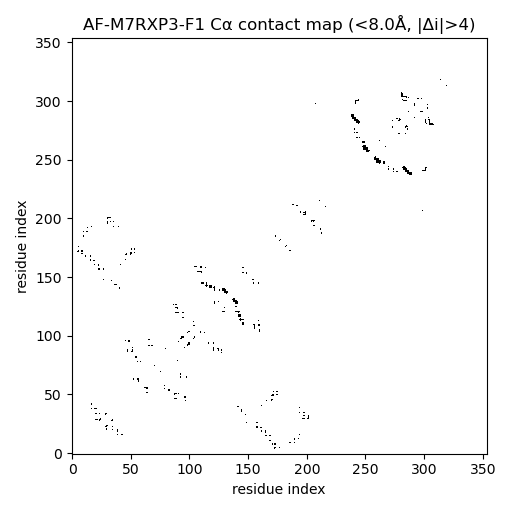 N . ILE A 1 344 ? 51.443 -0.082 -32.371 1.00 69.00 344 ILE A N 1
ATOM 2817 C CA . ILE A 1 344 ? 51.040 0.843 -31.301 1.00 69.00 344 ILE A CA 1
ATOM 2818 C C . ILE A 1 344 ? 52.200 1.073 -30.317 1.00 69.00 344 ILE A C 1
ATOM 2820 O O . ILE A 1 344 ? 52.477 2.214 -29.941 1.00 69.00 344 ILE A O 1
ATOM 2824 N N . LEU A 1 345 ? 52.907 0.014 -29.909 1.00 69.25 345 LEU A N 1
ATOM 2825 C CA . LEU A 1 345 ? 54.046 0.114 -28.988 1.00 69.25 345 LEU A CA 1
ATOM 2826 C C . LEU A 1 345 ? 55.243 0.859 -29.599 1.00 69.25 345 LEU A C 1
ATOM 2828 O O . LEU A 1 345 ? 55.914 1.612 -28.891 1.00 69.25 345 LEU A O 1
ATOM 2832 N N . GLU A 1 346 ? 55.520 0.673 -30.889 1.00 74.88 346 GLU A N 1
ATOM 2833 C CA . GLU A 1 346 ? 56.541 1.438 -31.617 1.00 74.88 346 GLU A CA 1
ATOM 2834 C C . GLU A 1 346 ? 56.161 2.916 -31.724 1.00 74.88 346 GLU A C 1
ATOM 2836 O O . GLU A 1 346 ? 56.974 3.792 -31.418 1.00 74.88 346 GLU A O 1
ATOM 2841 N N . THR A 1 347 ? 54.901 3.196 -32.062 1.00 70.50 347 THR A N 1
ATOM 2842 C CA . THR A 1 347 ? 54.376 4.562 -32.170 1.00 70.50 347 THR A CA 1
ATOM 2843 C C . THR A 1 347 ? 54.485 5.302 -30.836 1.00 70.50 347 THR A C 1
ATOM 2845 O O . THR A 1 347 ? 54.955 6.438 -30.791 1.00 70.50 347 THR A O 1
ATOM 2848 N N . LEU A 1 348 ? 54.141 4.643 -29.723 1.00 63.06 348 LEU A N 1
ATOM 2849 C CA . LEU A 1 348 ? 54.243 5.216 -28.376 1.00 63.06 348 LEU A CA 1
ATOM 2850 C C . LEU A 1 348 ? 55.688 5.504 -27.942 1.00 63.06 348 LEU A C 1
ATOM 2852 O O . LEU A 1 348 ? 55.914 6.476 -27.225 1.00 63.06 348 LEU A O 1
ATOM 2856 N N . LYS A 1 349 ? 56.682 4.727 -28.395 1.00 71.38 349 LYS A N 1
ATOM 2857 C CA . LYS A 1 349 ? 58.109 5.019 -28.137 1.00 71.38 349 LYS A CA 1
ATOM 2858 C C . LYS A 1 349 ? 58.604 6.271 -28.873 1.00 71.38 349 LYS A C 1
ATOM 2860 O O . LYS A 1 349 ? 59.587 6.872 -28.442 1.00 71.38 349 LYS A O 1
ATOM 2865 N N . GLY A 1 350 ? 57.950 6.655 -29.971 1.00 62.12 350 GLY A N 1
ATOM 2866 C CA . GLY A 1 350 ? 58.269 7.854 -30.752 1.00 62.12 350 GLY A CA 1
ATOM 2867 C C . GLY A 1 350 ? 57.696 9.156 -30.181 1.00 62.12 350 GLY A C 1
ATOM 2868 O O . GLY A 1 350 ? 58.158 10.237 -30.552 1.00 62.12 350 GLY A O 1
ATOM 2869 N N . VAL A 1 351 ? 56.726 9.080 -29.265 1.00 61.66 351 VAL A N 1
ATOM 2870 C CA . VAL A 1 351 ? 56.112 10.258 -28.639 1.00 61.66 351 VAL A CA 1
ATOM 2871 C C . VAL A 1 351 ? 57.033 10.779 -27.535 1.00 61.66 351 VAL A C 1
ATOM 2873 O O . VAL A 1 351 ? 57.159 10.180 -26.468 1.00 61.66 351 VAL A O 1
ATOM 2876 N N . ARG A 1 352 ? 57.704 11.909 -27.783 1.00 52.78 352 ARG A N 1
ATOM 2877 C CA . ARG A 1 352 ? 58.413 12.645 -26.729 1.00 52.78 352 ARG A CA 1
ATOM 2878 C C . ARG A 1 352 ? 57.409 13.481 -25.943 1.00 52.78 352 ARG A C 1
ATOM 2880 O O . ARG A 1 352 ? 56.679 14.270 -26.531 1.00 52.78 352 ARG A O 1
ATOM 2887 N N . PHE A 1 353 ? 57.396 13.297 -24.629 1.00 53.62 353 PHE A N 1
ATOM 2888 C CA . PHE A 1 353 ? 56.681 14.170 -23.704 1.00 53.62 353 PHE A CA 1
ATOM 2889 C C . PHE A 1 353 ? 57.467 15.485 -23.574 1.00 53.62 353 PHE A C 1
ATOM 2891 O O . PHE A 1 353 ? 58.648 15.442 -23.220 1.00 53.62 353 PHE A O 1
ATOM 2898 N N . GLU A 1 354 ? 56.839 16.613 -23.915 1.00 42.84 354 GLU A N 1
ATOM 2899 C CA . GLU A 1 354 ? 57.308 17.960 -23.543 1.00 42.84 354 GLU A CA 1
ATOM 2900 C C . GLU A 1 354 ? 56.918 18.307 -22.105 1.00 42.84 354 GLU A C 1
ATOM 2902 O O . GLU A 1 354 ? 55.799 17.922 -21.685 1.00 42.84 354 GLU A O 1
#

Mean predicted aligned error: 16.95 Å

Solvent-accessible surface area (backbone atoms only — not comparable to full-atom values): 21178 Å² total; per-residue (Å²): 131,73,67,58,64,59,50,46,55,49,52,55,50,54,52,49,52,50,55,43,51,53,51,35,34,77,71,74,31,59,75,36,82,64,38,57,57,45,50,52,41,54,51,47,51,51,51,52,40,42,51,51,43,49,53,51,32,68,76,36,78,93,47,54,67,79,56,56,67,75,54,52,71,68,58,47,49,53,54,62,72,70,44,89,60,84,80,62,75,84,73,55,57,83,61,27,63,71,40,40,60,73,76,34,59,86,42,80,57,37,28,60,53,51,25,50,40,29,42,47,52,32,63,74,28,32,92,81,48,47,46,68,45,96,87,67,46,75,45,64,69,36,63,66,56,46,75,78,42,83,54,69,90,47,24,28,59,52,45,41,54,52,51,56,62,54,67,84,57,78,57,60,68,60,54,56,42,58,74,67,68,57,91,65,74,73,58,58,64,51,52,50,60,63,51,61,62,57,60,75,61,59,95,47,81,75,61,84,80,62,78,53,65,72,56,50,51,50,54,49,53,68,75,52,82,59,98,77,78,94,72,85,84,83,78,62,89,64,51,48,77,32,68,52,61,86,87,55,49,49,83,46,77,57,96,92,39,82,44,70,48,72,42,72,70,49,50,50,50,52,49,51,39,64,73,67,67,54,69,35,80,84,38,28,30,77,40,44,63,64,62,28,54,76,52,75,63,54,78,58,39,82,80,58,40,67,74,76,81,79,69,78,80,76,51,74,70,56,53,53,51,52,53,50,51,52,51,53,52,52,51,52,51,52,54,51,49,51,52,51,52,52,52,52,53,53,54,57,72,69,60,78,86,129

Foldseek 3Di:
DVPPLLVVLLVLLLVLLVLLLVLCVVLPCRLNPLSLVVSQQLSVLLVLLLVVQLLVCVVPVPDGLVCQQVDDPVRLVVSQVPDPDVLRFDADSCLHLVNCVVPPLPPQCSLVSPQVSQVCSQVRNVVNAWDADPVRDTDTSGHRSLVVRPDSNCSSVSSSSSSVSSPVHHCSSVVVCVVVPPPDPSVLVSVCSSVVSNVPRDPDPPCVPDDHPVRVVVVVCVVPVDDDDPDDDDDPLQKDKAFDCVVAADWDDDPNDIDGDHDPVSVVVVVVCVVVVDADAPTIAIGGPVNCVVVVNDSPVVVRGDPPPPDPDDDPVVVVVVVVVVVVVVVVVVVVVVVVVVVVVVVVVPDDDD

pLDDT: mean 74.16, std 17.02, range [35.62, 98.19]

InterPro domains:
  IPR003356 DNA methylase, adenine-specific [PF02384] (184-237)
  IPR003356 DNA methylase, adenine-specific [PF02384] (238-312)
  IPR029063 S-adenosyl-L-methionine-dependent methyltransferase superfamily [G3DSA:3.40.50.150] (184-237)
  IPR029063 S-adenosyl-L-methionine-dependent methyltransferase superfamily [G3DSA:3.40.50.150] (238-351)
  IPR029063 S-adenosyl-L-methionine-dependent methyltransferase superfamily [SSF53335] (12-237)
  IPR029063 S-adenosyl-L-methionine-dependent methyltransferase superfamily [SSF53335] (238-352)
  IPR051537 DNA Adenine N(4)/N(6)-Methyltransferase [PTHR42933] (9-237)